Protein AF-A0A956M2T2-F1 (afdb_monomer_lite)

InterPro domains:
  IPR001264 Glycosyl transferase, family 51 [PF00912] (191-294)
  IPR023346 Lysozyme-like domain superfamily [SSF53955] (189-294)
  IPR028166 Bifunctional transglycosylase second domain [PF14814] (88-160)
  IPR036950 Transglycosylase domain [G3DSA:1.10.3810.10] (188-294)
  IPR050396 Glycosyltransferase 51/Transpeptidase [PTHR32282] (44-294)

Foldseek 3Di:
DDDDDDDDDDDDDDDDDDDDDDDPDDDPDDPDDPPPCCDPVNVVVVVVVVVVVVVVVVLVVLLVVVLVVPDDPDPQDKDWDFADWAWPDAPDQAAQVNVVVVLVLVQADEDPDDADASYWYADPFFIWHWHHQDDDPVDPDRTGTKTFGDDPRGGHDIGGPDDDDDDPTDTHDTRTPAMDRPPPRDDFDQDQLVNDDPCVLCVCCVQAPVCLVPDLQADPVLVVVQVVVCVVPPNPSPDDRGHLLLVLLCLPPHDPDDDPVVSVVSSSNSNSCSVNDDSSVSSSSSVRRDDPDD

Secondary structure (DSSP, 8-state):
--------------PPPPP------PPPPPPPP------HHHHHHHHHHHHHHHHHHHHHHHHHHHHHHS--S-----EEEEPPPEE--TT-B--HHHHHHHHHHTT-EE-SS---TTEEEE-SSEEEEEPPP--BTTB-----EEEEEEETTEEEEEEESSS-PPPSS-EEPPPEEEEEBGGGTB------TTTS-HHHHHHHHHHH-TTGGGSSS--HHHHHHHHHHHHHTTS---S----HHHHHHHHHH--S---HHHHHHHHHHHHHHHHHS-HHHHHHHHHHHS----

Radius of gyration: 45.85 Å; chains: 1; bounding box: 151×34×144 Å

Sequence (294 aa):
MADTPDREGDPCPAGRPDPVRARHFGVPERPRGFRVHVSTGFRRWLLRVGLLCAGCCALAVVGAWMWVRIPESGSRQQVLYFAAAAPLTPGSRMDRGELLERLTRLGYDATTDSLMPGRYRILDDGFEIHLHPFDYPDDPFRGGPLRVELRHGKISRIEPVGQIPLPERLQLEPERIAGFEGDTGAVLAPLRLEDAPPLLVRTLVLIEDRRFYRHPGIDPVGIARAVRSNFRHDGAAVEGGSTLTQQLARSLFLHNEKTLPRKVVEALLAAGLELRYTKEEILEAYLNAVYWGH

pLDDT: mean 77.13, std 15.54, range [37.56, 94.88]

Structure (mmCIF, N/CA/C/O backbone):
data_AF-A0A956M2T2-F1
#
_entry.id   AF-A0A956M2T2-F1
#
loop_
_atom_site.group_PDB
_atom_site.id
_atom_site.type_symbol
_atom_site.label_atom_id
_atom_site.label_alt_id
_atom_site.label_comp_id
_atom_site.label_asym_id
_atom_site.label_entity_id
_atom_site.label_seq_id
_atom_site.pdbx_PDB_ins_code
_atom_site.Cartn_x
_atom_site.Cartn_y
_atom_site.Cartn_z
_atom_site.occupancy
_atom_site.B_iso_or_equiv
_atom_site.auth_seq_id
_atom_site.auth_comp_id
_atom_site.auth_asym_id
_atom_site.auth_atom_id
_atom_site.pdbx_PDB_model_num
ATOM 1 N N . MET A 1 1 ? 119.185 3.939 -108.283 1.00 39.47 1 MET A N 1
ATOM 2 C CA . MET A 1 1 ? 119.917 5.077 -107.690 1.00 39.47 1 MET A CA 1
ATOM 3 C C . MET A 1 1 ? 119.152 5.414 -106.411 1.00 39.47 1 MET A C 1
ATOM 5 O O . MET A 1 1 ? 118.065 5.954 -106.523 1.00 39.47 1 MET A O 1
ATOM 9 N N . ALA A 1 2 ? 119.393 4.676 -105.318 1.00 37.84 2 ALA A N 1
ATOM 10 C CA . ALA A 1 2 ? 120.364 5.011 -104.257 1.00 37.84 2 ALA A CA 1
ATOM 11 C C . ALA A 1 2 ? 120.061 6.423 -103.714 1.00 37.84 2 ALA A C 1
ATOM 13 O O . ALA A 1 2 ? 120.339 7.391 -104.411 1.00 37.84 2 ALA A O 1
ATOM 14 N N . ASP A 1 3 ? 119.182 6.561 -102.719 1.00 37.56 3 ASP A N 1
ATOM 15 C CA . ASP A 1 3 ? 119.425 6.414 -101.267 1.00 37.56 3 ASP A CA 1
ATOM 16 C C . ASP A 1 3 ? 120.330 7.519 -100.704 1.00 37.56 3 ASP A C 1
ATOM 18 O O . ASP A 1 3 ? 121.528 7.498 -100.968 1.00 37.56 3 ASP A O 1
ATOM 22 N N . THR A 1 4 ? 119.765 8.474 -99.949 1.00 43.12 4 THR A N 1
ATOM 23 C CA . THR A 1 4 ? 120.305 8.924 -98.645 1.00 43.12 4 THR A CA 1
ATOM 24 C C . THR A 1 4 ? 119.288 9.811 -97.887 1.00 43.12 4 THR A C 1
ATOM 26 O O . THR A 1 4 ? 118.592 10.602 -98.530 1.00 43.12 4 THR A O 1
ATOM 29 N N . PRO A 1 5 ? 119.193 9.703 -96.545 1.00 64.12 5 PRO A N 1
ATOM 30 C CA . PRO A 1 5 ? 118.223 10.396 -95.687 1.00 64.12 5 PRO A CA 1
ATOM 31 C C . PRO A 1 5 ? 118.863 11.564 -94.904 1.00 64.12 5 PRO A C 1
ATOM 33 O O . PRO A 1 5 ? 120.078 11.720 -94.960 1.00 64.12 5 PRO A O 1
ATOM 36 N N . ASP A 1 6 ? 118.069 12.365 -94.170 1.00 43.56 6 ASP A N 1
ATOM 37 C CA . ASP A 1 6 ? 118.256 12.574 -92.715 1.00 43.56 6 ASP A CA 1
ATOM 38 C C . ASP A 1 6 ? 117.324 13.621 -92.055 1.00 43.56 6 ASP A C 1
ATOM 40 O O . ASP A 1 6 ? 116.993 14.650 -92.643 1.00 43.56 6 ASP A O 1
ATOM 44 N N . ARG A 1 7 ? 117.081 13.349 -90.759 1.00 41.97 7 ARG A N 1
ATOM 45 C CA . ARG A 1 7 ? 116.929 14.245 -89.583 1.00 41.97 7 ARG A CA 1
ATOM 46 C C . ARG A 1 7 ? 115.576 14.784 -89.063 1.00 41.97 7 ARG A C 1
ATOM 48 O O . ARG A 1 7 ? 114.972 15.693 -89.614 1.00 41.97 7 ARG A O 1
ATOM 55 N N . GLU A 1 8 ? 115.288 14.266 -87.855 1.00 41.38 8 GLU A N 1
ATOM 56 C CA . GLU A 1 8 ? 115.034 14.941 -86.555 1.00 41.38 8 GLU A CA 1
ATOM 57 C C . GLU A 1 8 ? 113.719 15.692 -86.282 1.00 41.38 8 GLU A C 1
ATOM 59 O O . GLU A 1 8 ? 113.356 16.634 -86.976 1.00 41.38 8 GLU A O 1
ATOM 64 N N . GLY A 1 9 ? 113.092 15.355 -85.140 1.00 37.78 9 GLY A N 1
ATOM 65 C CA . GLY A 1 9 ? 112.230 16.291 -84.409 1.00 37.78 9 GLY A CA 1
ATOM 66 C C . GLY A 1 9 ? 111.129 15.695 -83.520 1.00 37.78 9 GLY A C 1
ATOM 67 O O . GLY A 1 9 ? 109.992 15.586 -83.958 1.00 37.78 9 GLY A O 1
ATOM 68 N N . ASP A 1 10 ? 111.474 15.468 -82.249 1.00 43.19 10 ASP A N 1
ATOM 69 C CA . ASP A 1 10 ? 110.659 15.686 -81.032 1.00 43.19 10 ASP A CA 1
ATOM 70 C C . ASP A 1 10 ? 109.597 14.689 -80.483 1.00 43.19 10 ASP A C 1
ATOM 72 O O . ASP A 1 10 ? 109.009 13.890 -81.212 1.00 43.19 10 ASP A O 1
ATOM 76 N N . PRO A 1 11 ? 109.387 14.694 -79.135 1.00 47.12 11 PRO A N 1
ATOM 77 C CA . PRO A 1 11 ? 108.952 13.538 -78.345 1.00 47.12 11 PRO A CA 1
ATOM 78 C C . PRO A 1 11 ? 107.554 13.669 -77.688 1.00 47.12 11 PRO A C 1
ATOM 80 O O . PRO A 1 11 ? 107.024 14.759 -77.536 1.00 47.12 11 PRO A O 1
ATOM 83 N N . CYS A 1 12 ? 107.015 12.514 -77.258 1.00 40.41 12 CYS A N 1
ATOM 84 C CA . CYS A 1 12 ? 106.062 12.199 -76.160 1.00 40.41 12 CYS A CA 1
ATOM 85 C C . CYS A 1 12 ? 105.052 13.265 -75.640 1.00 40.41 12 CYS A C 1
ATOM 87 O O . CYS A 1 12 ? 105.426 14.392 -75.330 1.00 40.41 12 CYS A O 1
ATOM 89 N N . PRO A 1 13 ? 103.818 12.854 -75.258 1.00 50.91 13 PRO A N 1
ATOM 90 C CA . PRO A 1 13 ? 103.712 12.392 -73.869 1.00 50.91 13 PRO A CA 1
ATOM 91 C C . PRO A 1 13 ? 102.751 11.221 -73.583 1.00 50.91 13 PRO A C 1
ATOM 93 O O . PRO A 1 13 ? 101.633 11.124 -74.081 1.00 50.91 13 PRO A O 1
ATOM 96 N N . ALA A 1 14 ? 103.239 10.384 -72.667 1.00 45.84 14 ALA A N 1
ATOM 97 C CA . ALA A 1 14 ? 102.572 9.544 -71.673 1.00 45.84 14 ALA A CA 1
ATOM 98 C C . ALA A 1 14 ? 101.030 9.606 -71.571 1.00 45.84 14 ALA A C 1
ATOM 100 O O . ALA A 1 14 ? 100.447 10.570 -71.068 1.00 45.84 14 ALA A O 1
ATOM 101 N N . GLY A 1 15 ? 100.390 8.482 -71.907 1.00 42.22 15 GLY A N 1
ATOM 102 C CA . GLY A 1 15 ? 99.027 8.163 -71.488 1.00 42.22 15 GLY A CA 1
ATOM 103 C C . GLY A 1 15 ? 98.955 7.926 -69.975 1.00 42.22 15 GLY A C 1
ATOM 104 O O . GLY A 1 15 ? 99.744 7.169 -69.410 1.00 42.22 15 GLY A O 1
ATOM 105 N N . ARG A 1 16 ? 98.011 8.601 -69.312 1.00 47.91 16 ARG A N 1
ATOM 106 C CA . ARG A 1 16 ? 97.681 8.387 -67.894 1.00 47.91 16 ARG A CA 1
ATOM 107 C C . ARG A 1 16 ? 96.950 7.048 -67.712 1.00 47.91 16 ARG A C 1
ATOM 109 O O . ARG A 1 16 ? 96.163 6.690 -68.585 1.00 47.91 16 ARG A O 1
ATOM 116 N N . PRO A 1 17 ? 97.156 6.339 -66.589 1.00 51.03 17 PRO A N 1
ATOM 117 C CA . PRO A 1 17 ? 96.473 5.079 -66.315 1.00 51.03 17 PRO A CA 1
ATOM 118 C C . PRO A 1 17 ? 94.991 5.293 -65.966 1.00 51.03 17 PRO A C 1
ATOM 120 O O . PRO A 1 17 ? 94.634 6.261 -65.289 1.00 51.03 17 PRO A O 1
ATOM 123 N N . ASP A 1 18 ? 94.153 4.362 -66.426 1.00 52.12 18 ASP A N 1
ATOM 124 C CA . ASP A 1 18 ? 92.706 4.315 -66.204 1.00 52.12 18 ASP A CA 1
ATOM 125 C C . ASP A 1 18 ? 92.331 4.324 -64.709 1.00 52.12 18 ASP A C 1
ATOM 127 O O . ASP A 1 18 ? 92.904 3.566 -63.917 1.00 52.12 18 ASP A O 1
ATOM 131 N N . PRO A 1 19 ? 91.333 5.124 -64.291 1.00 50.41 19 PRO A N 1
ATOM 132 C CA . PRO A 1 19 ? 90.847 5.099 -62.924 1.00 50.41 19 PRO A CA 1
ATOM 133 C C . PRO A 1 19 ? 90.051 3.818 -62.636 1.00 50.41 19 PRO A C 1
ATOM 135 O O . PRO A 1 19 ? 89.144 3.410 -63.363 1.00 50.41 19 PRO A O 1
ATOM 138 N N . VAL A 1 20 ? 90.403 3.211 -61.507 1.00 49.62 20 VAL A N 1
ATOM 139 C CA . VAL A 1 20 ? 89.803 2.030 -60.886 1.00 49.62 20 VAL A CA 1
ATOM 140 C C . VAL A 1 20 ? 88.269 2.103 -60.863 1.00 49.62 20 VAL A C 1
ATOM 142 O O . VAL A 1 20 ? 87.665 3.064 -60.389 1.00 49.62 20 VAL A O 1
ATOM 145 N N . ARG A 1 21 ? 87.640 1.023 -61.337 1.00 51.53 21 ARG A N 1
ATOM 146 C CA . ARG A 1 21 ? 86.190 0.782 -61.382 1.00 51.53 21 ARG A CA 1
ATOM 147 C C . ARG A 1 21 ? 85.592 0.792 -59.964 1.00 51.53 21 ARG A C 1
ATOM 149 O O . ARG A 1 21 ? 85.603 -0.226 -59.271 1.00 51.53 21 ARG A O 1
ATOM 156 N N . ALA A 1 22 ? 85.037 1.921 -59.527 1.00 47.03 22 ALA A N 1
ATOM 157 C CA . ALA A 1 22 ? 84.221 1.976 -58.318 1.00 47.03 22 ALA A CA 1
ATOM 158 C C . ALA A 1 22 ? 82.876 1.272 -58.574 1.00 47.03 22 ALA A C 1
ATOM 160 O O . ALA A 1 22 ? 82.069 1.704 -59.398 1.00 47.03 22 ALA A O 1
ATOM 161 N N . ARG A 1 23 ? 82.633 0.158 -57.874 1.00 49.66 23 ARG A N 1
ATOM 162 C CA . ARG A 1 23 ? 81.314 -0.481 -57.799 1.00 49.66 23 ARG A CA 1
ATOM 163 C C . ARG A 1 23 ? 80.364 0.460 -57.055 1.00 49.66 23 ARG A C 1
ATOM 165 O O . ARG A 1 23 ? 80.402 0.517 -55.829 1.00 49.66 23 ARG A O 1
ATOM 172 N N . HIS A 1 24 ? 79.491 1.166 -57.768 1.00 44.59 24 HIS A N 1
ATOM 173 C CA . HIS A 1 24 ? 78.321 1.762 -57.133 1.00 44.59 24 HIS A CA 1
ATOM 174 C C . HIS A 1 24 ? 77.322 0.650 -56.806 1.00 44.59 24 HIS A C 1
ATOM 176 O O . HIS A 1 24 ? 76.622 0.134 -57.675 1.00 44.59 24 HIS A O 1
ATOM 182 N N . PHE A 1 25 ? 77.294 0.261 -55.531 1.00 48.72 25 PHE A N 1
ATOM 183 C CA . PHE A 1 25 ? 76.161 -0.434 -54.936 1.00 48.72 25 PHE A CA 1
ATOM 184 C C . PHE A 1 25 ? 74.909 0.423 -55.153 1.00 48.72 25 PHE A C 1
ATOM 186 O O . PHE A 1 25 ? 74.824 1.540 -54.644 1.00 48.72 25 PHE A O 1
ATOM 193 N N . GLY A 1 26 ? 73.955 -0.092 -55.929 1.00 44.06 26 GLY A N 1
ATOM 194 C CA . GLY A 1 26 ? 72.627 0.498 -56.026 1.00 44.06 26 GLY A CA 1
ATOM 195 C C . GLY A 1 26 ? 71.984 0.531 -54.642 1.00 44.06 26 GLY A C 1
ATOM 196 O O . GLY A 1 26 ? 71.934 -0.484 -53.948 1.00 44.06 26 GLY A O 1
ATOM 197 N N . VAL A 1 27 ? 71.519 1.707 -54.230 1.00 52.91 27 VAL A N 1
ATOM 198 C CA . VAL A 1 27 ? 70.669 1.860 -53.048 1.00 52.91 27 VAL A CA 1
ATOM 199 C C . VAL A 1 27 ? 69.387 1.061 -53.315 1.00 52.91 27 VAL A C 1
ATOM 201 O O . VAL A 1 27 ? 68.758 1.307 -54.345 1.00 52.91 27 VAL A O 1
ATOM 204 N N . PRO A 1 28 ? 68.975 0.108 -52.458 1.00 52.75 28 PRO A N 1
ATOM 205 C CA . PRO A 1 28 ? 67.696 -0.559 -52.651 1.00 52.75 28 PRO A CA 1
ATOM 206 C C . PRO A 1 28 ? 66.582 0.491 -52.572 1.00 52.75 28 PRO A C 1
ATOM 208 O O . PRO A 1 28 ? 66.488 1.235 -51.590 1.00 52.75 28 PRO A O 1
ATOM 211 N N . GLU A 1 29 ? 65.760 0.584 -53.620 1.00 60.50 29 GLU A N 1
ATOM 212 C CA . GLU A 1 29 ? 64.569 1.431 -53.608 1.00 60.50 29 GLU A CA 1
ATOM 213 C C . GLU A 1 29 ? 63.716 1.074 -52.384 1.00 60.50 29 GLU A C 1
ATOM 215 O O . GLU A 1 29 ? 63.439 -0.099 -52.117 1.00 60.50 29 GLU A O 1
ATOM 220 N N . ARG A 1 30 ? 63.308 2.089 -51.612 1.00 56.28 30 ARG A N 1
ATOM 221 C CA . ARG A 1 30 ? 62.411 1.890 -50.467 1.00 56.28 30 ARG A CA 1
ATOM 222 C C . ARG A 1 30 ? 61.146 1.174 -50.959 1.00 56.28 30 ARG A C 1
ATOM 224 O O . ARG A 1 30 ? 60.562 1.639 -51.941 1.00 56.28 30 ARG A O 1
ATOM 231 N N . PRO A 1 31 ? 60.680 0.097 -50.296 1.00 56.41 31 PRO A N 1
ATOM 232 C CA . PRO A 1 31 ? 59.452 -0.567 -50.708 1.00 56.41 31 PRO A CA 1
ATOM 233 C C . PRO A 1 31 ? 58.318 0.461 -50.729 1.00 56.41 31 PRO A C 1
ATOM 235 O O . PRO A 1 31 ? 58.102 1.188 -49.755 1.00 56.41 31 PRO A O 1
ATOM 238 N N . ARG A 1 32 ? 57.624 0.559 -51.871 1.00 61.56 32 ARG A N 1
ATOM 239 C CA . ARG A 1 32 ? 56.455 1.430 -52.033 1.00 61.56 32 ARG A CA 1
ATOM 240 C C . ARG A 1 32 ? 55.480 1.114 -50.904 1.00 61.56 32 ARG A C 1
ATOM 242 O O . ARG A 1 32 ? 55.046 -0.026 -50.770 1.00 61.56 32 ARG A O 1
ATOM 249 N N . GLY A 1 33 ? 55.183 2.124 -50.086 1.00 53.28 33 GLY A N 1
ATOM 250 C CA . GLY A 1 33 ? 54.348 1.978 -48.899 1.00 53.28 33 GLY A CA 1
ATOM 251 C C . GLY A 1 33 ? 53.062 1.222 -49.220 1.00 53.28 33 GLY A C 1
ATOM 252 O O . GLY A 1 33 ? 52.294 1.629 -50.096 1.00 53.28 33 GLY A O 1
ATOM 253 N N . PHE A 1 34 ? 52.849 0.112 -48.517 1.00 50.62 34 PHE A N 1
ATOM 254 C CA . PHE A 1 34 ? 51.639 -0.690 -48.596 1.00 50.62 34 PHE A CA 1
ATOM 255 C C . PHE A 1 34 ? 50.472 0.153 -48.062 1.00 50.62 34 PHE A C 1
ATOM 257 O O . PHE A 1 34 ? 50.212 0.210 -46.861 1.00 50.62 34 PHE A O 1
ATOM 264 N N . ARG A 1 35 ? 49.800 0.898 -48.947 1.00 56.50 35 ARG A N 1
ATOM 265 C CA . ARG A 1 35 ? 48.583 1.637 -48.600 1.00 56.50 35 ARG A CA 1
ATOM 266 C C . ARG A 1 35 ? 47.453 0.627 -48.457 1.00 56.50 35 ARG A C 1
ATOM 268 O O . ARG A 1 35 ? 46.852 0.226 -49.450 1.00 56.50 35 ARG A O 1
ATOM 275 N N . VAL A 1 36 ? 47.169 0.232 -47.218 1.00 58.69 36 VAL A N 1
ATOM 276 C CA . VAL A 1 36 ? 45.983 -0.556 -46.873 1.00 58.69 36 VAL A CA 1
ATOM 277 C C . VAL A 1 36 ? 44.751 0.253 -47.281 1.00 58.69 36 VAL A C 1
ATOM 279 O O . VAL A 1 36 ? 44.394 1.243 -46.641 1.00 58.69 36 VAL A O 1
ATOM 282 N N . HIS A 1 37 ? 44.124 -0.132 -48.392 1.00 54.44 37 HIS A N 1
ATOM 283 C CA . HIS A 1 37 ? 42.879 0.468 -48.856 1.00 54.44 37 HIS A CA 1
ATOM 284 C C . HIS A 1 37 ? 41.740 -0.073 -47.992 1.00 54.44 37 HIS A C 1
ATOM 286 O O . HIS A 1 37 ? 41.124 -1.095 -48.284 1.00 54.44 37 HIS A O 1
ATOM 292 N N . VAL A 1 38 ? 41.492 0.596 -46.869 1.00 61.22 38 VAL A N 1
ATOM 293 C CA . VAL A 1 38 ? 40.348 0.284 -46.020 1.00 61.22 38 VAL A CA 1
ATOM 294 C C . VAL A 1 38 ? 39.089 0.734 -46.754 1.00 61.22 38 VAL A C 1
ATOM 296 O O . VAL A 1 38 ? 38.903 1.929 -46.993 1.00 61.22 38 VAL A O 1
ATOM 299 N N . SER A 1 39 ? 38.229 -0.212 -47.142 1.00 72.31 39 SER A N 1
ATOM 300 C CA . SER A 1 39 ? 36.999 0.120 -47.860 1.00 72.31 39 SER A CA 1
ATOM 301 C C . SER A 1 39 ? 36.153 1.096 -47.033 1.00 72.31 39 SER A C 1
ATOM 303 O O . SER A 1 39 ? 36.054 1.001 -45.805 1.00 72.31 39 SER A O 1
ATOM 305 N N . THR A 1 40 ? 35.518 2.063 -47.696 1.00 70.12 40 THR A N 1
ATOM 306 C CA . THR A 1 40 ? 34.611 3.022 -47.041 1.00 70.12 40 THR A CA 1
ATOM 307 C C . THR A 1 40 ? 33.485 2.312 -46.280 1.00 70.12 40 THR A C 1
ATOM 309 O O . THR A 1 40 ? 33.030 2.817 -45.253 1.00 70.12 40 THR A O 1
ATOM 312 N N . GLY A 1 41 ? 33.095 1.111 -46.726 1.00 74.50 41 GLY A N 1
ATOM 313 C CA . GLY A 1 41 ? 32.192 0.202 -46.019 1.00 74.50 41 GLY A CA 1
ATOM 314 C C . GLY A 1 41 ? 32.755 -0.299 -44.686 1.00 74.50 41 GLY A C 1
ATOM 315 O O . GLY A 1 41 ? 32.070 -0.190 -43.672 1.00 74.50 41 GLY A O 1
ATOM 316 N N . PHE A 1 42 ? 34.012 -0.754 -44.648 1.00 76.12 42 PHE A N 1
ATOM 317 C CA . PHE A 1 42 ? 34.667 -1.199 -43.412 1.00 76.12 42 PHE A CA 1
ATOM 318 C C . PHE A 1 42 ? 34.878 -0.048 -42.422 1.00 76.12 42 PHE A C 1
ATOM 320 O O . PHE A 1 42 ? 34.656 -0.219 -41.228 1.00 76.12 42 PHE A O 1
ATOM 327 N N . ARG A 1 43 ? 35.201 1.163 -42.902 1.00 77.56 43 ARG A N 1
ATOM 328 C CA . ARG A 1 43 ? 35.308 2.354 -42.038 1.00 77.56 43 ARG A CA 1
ATOM 329 C C . ARG A 1 43 ? 33.962 2.745 -41.421 1.00 77.56 43 ARG A C 1
ATOM 331 O O . ARG A 1 43 ? 33.900 3.071 -40.242 1.00 77.56 43 ARG A O 1
ATOM 338 N N . ARG A 1 44 ? 32.871 2.688 -42.196 1.00 80.94 44 ARG A N 1
ATOM 339 C CA . ARG A 1 44 ? 31.504 2.921 -41.688 1.00 80.94 44 ARG A CA 1
ATOM 340 C C . ARG A 1 44 ? 31.062 1.825 -40.718 1.00 80.94 44 ARG A C 1
ATOM 342 O O . ARG A 1 44 ? 30.399 2.133 -39.735 1.00 80.94 44 ARG A O 1
ATOM 349 N N . TRP A 1 45 ? 31.435 0.574 -40.975 1.00 85.44 45 TRP A N 1
ATOM 350 C CA . TRP A 1 45 ? 31.173 -0.546 -40.073 1.00 85.44 45 TRP A CA 1
ATOM 351 C C . TRP A 1 45 ? 31.926 -0.389 -38.745 1.00 85.44 45 TRP A C 1
ATOM 353 O O . TRP A 1 45 ? 31.289 -0.416 -37.698 1.00 85.44 45 TRP A O 1
ATOM 363 N N . LEU A 1 46 ? 33.228 -0.085 -38.778 1.00 85.69 46 LEU A N 1
ATOM 364 C CA . LEU A 1 46 ? 34.027 0.211 -37.583 1.00 85.69 46 LEU A CA 1
ATOM 365 C C . LEU A 1 46 ? 33.465 1.384 -36.774 1.00 85.69 46 LEU A C 1
ATOM 367 O O . LEU A 1 46 ? 33.403 1.301 -35.554 1.00 85.69 46 LEU A O 1
ATOM 371 N N . LEU A 1 47 ? 33.013 2.457 -37.433 1.00 86.56 47 LEU A N 1
ATOM 372 C CA . LEU A 1 47 ? 32.377 3.588 -36.748 1.00 86.56 47 LEU A CA 1
ATOM 373 C C . LEU A 1 47 ? 31.063 3.187 -36.067 1.00 86.56 47 LEU A C 1
ATOM 375 O O . LEU A 1 47 ? 30.817 3.601 -34.939 1.00 86.56 47 LEU A O 1
ATOM 379 N N . ARG A 1 48 ? 30.231 2.364 -36.720 1.00 86.81 48 ARG A N 1
ATOM 380 C CA . ARG A 1 48 ? 28.984 1.851 -36.128 1.00 86.81 48 ARG A CA 1
ATOM 381 C C . ARG A 1 48 ? 29.258 0.942 -34.933 1.00 86.81 48 ARG A C 1
ATOM 383 O O . ARG A 1 48 ? 28.594 1.087 -33.915 1.00 86.81 48 ARG A O 1
ATOM 390 N N . VAL A 1 49 ? 30.243 0.051 -35.043 1.00 87.31 49 VAL A N 1
ATOM 391 C CA . VAL A 1 49 ? 30.671 -0.821 -33.939 1.00 87.31 49 VAL A CA 1
ATOM 392 C C . VAL A 1 49 ? 31.240 0.012 -32.791 1.00 87.31 49 VAL A C 1
ATOM 394 O O . VAL A 1 49 ? 30.853 -0.193 -31.648 1.00 87.31 49 VAL A O 1
ATOM 397 N N . GLY A 1 50 ? 32.082 1.007 -33.083 1.00 84.94 50 GLY A N 1
ATOM 398 C CA . GLY A 1 50 ? 32.627 1.923 -32.079 1.00 84.94 50 GLY A CA 1
ATOM 399 C C . GLY A 1 50 ? 31.546 2.715 -31.339 1.00 84.94 50 GLY A C 1
ATOM 400 O O . GLY A 1 50 ? 31.580 2.790 -30.115 1.00 84.94 50 GLY A O 1
ATOM 401 N N . LEU A 1 51 ? 30.549 3.243 -32.060 1.00 88.50 51 LEU A N 1
ATOM 402 C CA . LEU A 1 51 ? 29.379 3.911 -31.472 1.00 88.50 51 LEU A CA 1
ATOM 403 C C . LEU A 1 51 ? 28.549 2.967 -30.595 1.00 88.50 51 LEU A C 1
ATOM 405 O O . LEU A 1 51 ? 28.123 3.362 -29.513 1.00 88.50 51 LEU A O 1
ATOM 409 N N . LEU A 1 52 ? 28.343 1.725 -31.038 1.00 86.38 52 LEU A N 1
ATOM 410 C CA . LEU A 1 52 ? 27.611 0.718 -30.272 1.00 86.38 52 LEU A CA 1
ATOM 411 C C . LEU A 1 52 ? 28.350 0.370 -28.972 1.00 86.38 52 LEU A C 1
ATOM 413 O O . LEU A 1 52 ? 27.751 0.411 -27.902 1.00 86.38 52 LEU A O 1
ATOM 417 N N . CYS A 1 53 ? 29.659 0.115 -29.048 1.00 84.75 53 CYS A N 1
ATOM 418 C CA . CYS A 1 53 ? 30.494 -0.154 -27.878 1.00 84.75 53 CYS A CA 1
ATOM 419 C C . CYS A 1 53 ? 30.519 1.034 -26.908 1.00 84.75 53 CYS A C 1
ATOM 421 O O . CYS A 1 53 ? 30.381 0.836 -25.704 1.00 84.75 53 CYS A O 1
ATOM 423 N N . ALA A 1 54 ? 30.641 2.266 -27.412 1.00 80.88 54 ALA A N 1
ATOM 424 C CA . ALA A 1 54 ? 30.583 3.469 -26.583 1.00 80.88 54 ALA A CA 1
ATOM 425 C C . ALA A 1 54 ? 29.222 3.610 -25.878 1.00 80.88 54 ALA A C 1
ATOM 427 O O . ALA A 1 54 ? 29.180 3.918 -24.688 1.00 80.88 54 ALA A O 1
ATOM 428 N N . GLY A 1 55 ? 28.121 3.320 -26.579 1.00 81.75 55 GLY A N 1
ATOM 429 C CA . GLY A 1 55 ? 26.778 3.279 -25.999 1.00 81.75 55 GLY A CA 1
ATOM 430 C C . GLY A 1 55 ? 26.634 2.214 -24.908 1.00 81.75 55 GLY A C 1
ATOM 431 O O . GLY A 1 55 ? 26.127 2.510 -23.829 1.00 81.75 55 GLY A O 1
ATOM 432 N N . CYS A 1 56 ? 27.136 0.998 -25.141 1.00 79.94 56 CYS A N 1
ATOM 433 C CA . CYS A 1 56 ? 27.148 -0.071 -24.140 1.00 79.94 56 CYS A CA 1
ATOM 434 C C . CYS A 1 56 ? 27.990 0.295 -22.910 1.00 79.94 56 CYS A C 1
ATOM 436 O O . CYS A 1 56 ? 27.543 0.075 -21.788 1.00 79.94 56 CYS A O 1
ATOM 438 N N . CYS A 1 57 ? 29.168 0.897 -23.096 1.00 79.62 57 CYS A N 1
ATOM 439 C CA . CYS A 1 57 ? 29.992 1.383 -21.989 1.00 79.62 57 CYS A CA 1
ATOM 440 C C . CYS A 1 57 ? 29.284 2.484 -21.194 1.00 79.62 57 CYS A C 1
ATOM 442 O O . CYS A 1 57 ? 29.289 2.438 -19.969 1.00 79.62 57 CYS A O 1
ATOM 444 N N . ALA A 1 58 ? 28.636 3.442 -21.861 1.00 77.94 58 ALA A N 1
ATOM 445 C CA . ALA A 1 58 ? 27.865 4.480 -21.182 1.00 77.94 58 ALA A CA 1
ATOM 446 C C . ALA A 1 58 ? 26.713 3.879 -20.359 1.00 77.94 58 ALA A C 1
ATOM 448 O O . ALA A 1 58 ? 26.538 4.241 -19.199 1.00 77.94 58 ALA A O 1
ATOM 449 N N . LEU A 1 59 ? 25.980 2.909 -20.917 1.00 77.81 59 LEU A N 1
ATOM 450 C CA . LEU A 1 59 ? 24.935 2.172 -20.200 1.00 77.81 59 LEU A CA 1
ATOM 451 C C . LEU A 1 59 ? 25.488 1.391 -19.005 1.00 77.81 59 LEU A C 1
ATOM 453 O O . LEU A 1 59 ? 24.862 1.386 -17.952 1.00 77.81 59 LEU A O 1
ATOM 457 N N . ALA A 1 60 ? 26.660 0.768 -19.141 1.00 74.44 60 ALA A N 1
ATOM 458 C CA . ALA A 1 60 ? 27.311 0.042 -18.055 1.00 74.44 60 ALA A CA 1
ATOM 459 C C . ALA A 1 60 ? 27.781 0.981 -16.934 1.00 74.44 60 ALA A C 1
ATOM 461 O O . ALA A 1 60 ? 27.585 0.674 -15.764 1.00 74.44 60 ALA A O 1
ATOM 462 N N . VAL A 1 61 ? 28.345 2.145 -17.274 1.00 78.88 61 VAL A N 1
ATOM 463 C CA . VAL A 1 61 ? 28.748 3.171 -16.298 1.00 78.88 61 VAL A CA 1
ATOM 464 C C . VAL A 1 61 ? 27.531 3.730 -15.570 1.00 78.88 61 VAL A C 1
ATOM 466 O O . VAL A 1 61 ? 27.549 3.835 -14.348 1.00 78.88 61 VAL A O 1
ATOM 469 N N . VAL A 1 62 ? 26.459 4.042 -16.301 1.00 76.31 62 VAL A N 1
ATOM 470 C CA . VAL A 1 62 ? 25.189 4.486 -15.718 1.00 76.31 62 VAL A CA 1
ATOM 471 C C . VAL A 1 62 ? 24.606 3.394 -14.820 1.00 76.31 62 VAL A C 1
ATOM 473 O O . VAL A 1 62 ? 24.245 3.684 -13.687 1.00 76.31 62 VAL A O 1
ATOM 476 N N . GLY A 1 63 ? 24.593 2.139 -15.274 1.00 73.25 63 GLY A N 1
ATOM 477 C CA . GLY A 1 63 ? 24.130 0.990 -14.498 1.00 73.25 63 GLY A CA 1
ATOM 478 C C . GLY A 1 63 ? 24.940 0.770 -13.221 1.00 73.25 63 GLY A C 1
ATOM 479 O O . GLY A 1 63 ? 24.352 0.576 -12.165 1.00 73.25 63 GLY A O 1
ATOM 480 N N . ALA A 1 64 ? 26.268 0.876 -13.281 1.00 73.50 64 ALA A N 1
ATOM 481 C CA . ALA A 1 64 ? 27.148 0.748 -12.119 1.00 73.50 64 ALA A CA 1
ATOM 482 C C . ALA A 1 64 ? 26.991 1.920 -11.138 1.00 73.50 64 ALA A C 1
ATOM 484 O O . ALA A 1 64 ? 26.874 1.710 -9.932 1.00 73.50 64 ALA A O 1
ATOM 485 N N . TRP A 1 65 ? 26.934 3.155 -11.645 1.00 76.06 65 TRP A N 1
ATOM 486 C CA . TRP A 1 65 ? 26.667 4.343 -10.833 1.00 76.06 65 TRP A CA 1
ATOM 487 C C . TRP A 1 65 ? 25.293 4.262 -10.151 1.00 76.06 65 TRP A C 1
ATOM 489 O O . TRP A 1 65 ? 25.156 4.619 -8.982 1.00 76.06 65 TRP A O 1
ATOM 499 N N . MET A 1 66 ? 24.288 3.730 -10.853 1.00 66.94 66 MET A N 1
ATOM 500 C CA . MET A 1 66 ? 22.949 3.487 -10.315 1.00 66.94 66 MET A CA 1
ATOM 501 C C . MET A 1 66 ? 22.923 2.343 -9.307 1.00 66.94 66 MET A C 1
ATOM 503 O O . MET A 1 66 ? 22.265 2.474 -8.283 1.00 66.94 66 MET A O 1
ATOM 507 N N . TRP A 1 67 ? 23.654 1.254 -9.541 1.00 67.62 67 TRP A N 1
ATOM 508 C CA . TRP A 1 67 ? 23.713 0.105 -8.634 1.00 67.62 67 TRP A CA 1
ATOM 509 C C . TRP A 1 67 ? 24.143 0.510 -7.220 1.00 67.62 67 TRP A C 1
ATOM 511 O O . TRP A 1 67 ? 23.560 0.058 -6.241 1.00 67.62 67 TRP A O 1
ATOM 521 N N . VAL A 1 68 ? 25.099 1.439 -7.119 1.00 70.38 68 VAL A N 1
ATOM 522 C CA . VAL A 1 68 ? 25.557 2.023 -5.845 1.00 70.38 68 VAL A CA 1
ATOM 523 C C . VAL A 1 68 ? 24.505 2.945 -5.209 1.00 70.38 68 VAL A C 1
ATOM 525 O O . VAL A 1 68 ? 24.481 3.117 -3.995 1.00 70.38 68 VAL A O 1
ATOM 528 N N . ARG A 1 69 ? 23.631 3.555 -6.017 1.00 67.94 69 ARG A N 1
ATOM 529 C CA . ARG A 1 69 ? 22.567 4.472 -5.574 1.00 67.94 69 ARG A CA 1
ATOM 530 C C . ARG A 1 69 ? 21.278 3.763 -5.161 1.00 67.94 69 ARG A C 1
ATOM 532 O O . ARG A 1 69 ? 20.468 4.396 -4.489 1.00 67.94 69 ARG A O 1
ATOM 539 N N . ILE A 1 70 ? 21.059 2.510 -5.566 1.00 66.56 70 ILE A N 1
ATOM 540 C CA . ILE A 1 70 ? 19.908 1.726 -5.107 1.00 66.56 70 ILE A CA 1
ATOM 541 C C . ILE A 1 70 ? 20.166 1.395 -3.627 1.00 66.56 70 ILE A C 1
ATOM 543 O O . ILE A 1 70 ? 21.123 0.666 -3.342 1.00 66.56 70 ILE A O 1
ATOM 547 N N . PRO A 1 71 ? 19.378 1.938 -2.683 1.00 61.03 71 PRO A N 1
ATOM 548 C CA . PRO A 1 71 ? 19.587 1.674 -1.264 1.00 61.03 71 PRO A CA 1
ATOM 549 C C . PRO A 1 71 ? 19.449 0.174 -0.982 1.00 61.03 71 PRO A C 1
ATOM 551 O O . PRO A 1 71 ? 18.658 -0.503 -1.628 1.00 61.03 71 PRO A O 1
ATOM 554 N N . GLU A 1 72 ? 20.218 -0.375 -0.040 1.00 58.09 72 GLU A N 1
ATOM 555 C CA . GLU A 1 72 ? 19.888 -1.693 0.523 1.00 58.09 72 GLU A CA 1
ATOM 556 C C . GLU A 1 72 ? 18.477 -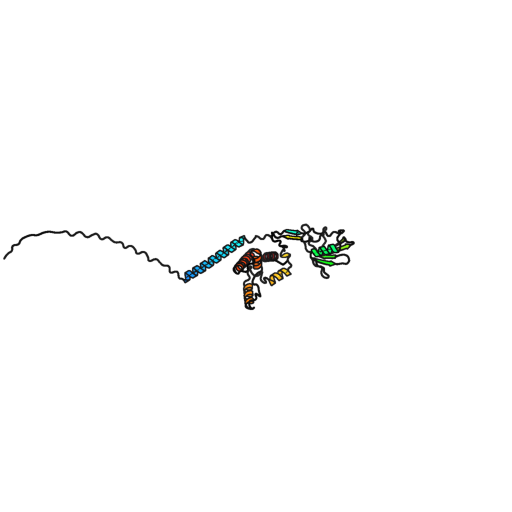1.636 1.119 1.00 58.09 72 GLU A C 1
ATOM 558 O O . GLU A 1 72 ? 18.067 -0.573 1.584 1.00 58.09 72 GLU A O 1
ATOM 563 N N . SER A 1 73 ? 17.706 -2.729 1.037 1.00 45.78 73 SER A N 1
ATOM 564 C CA . SER A 1 73 ? 16.350 -2.793 1.599 1.00 45.78 73 SER A CA 1
ATOM 565 C C . SER A 1 73 ? 16.394 -2.461 3.090 1.00 45.78 73 SER A C 1
ATOM 567 O O . SER A 1 73 ? 16.655 -3.314 3.934 1.00 45.78 73 SER A O 1
ATOM 569 N N . GLY A 1 74 ? 16.161 -1.196 3.398 1.00 46.53 74 GLY A N 1
ATOM 570 C CA . GLY A 1 74 ? 16.025 -0.654 4.729 1.00 46.53 74 GLY A CA 1
ATOM 571 C C . GLY A 1 74 ? 14.850 0.296 4.665 1.00 46.53 74 GLY A C 1
ATOM 572 O O . GLY A 1 74 ? 14.894 1.290 3.937 1.00 46.53 74 GLY A O 1
ATOM 573 N N . SER A 1 75 ? 13.778 -0.057 5.371 1.00 49.12 75 SER A N 1
ATOM 574 C CA . SER A 1 75 ? 12.591 0.775 5.540 1.00 49.12 75 SER A CA 1
ATOM 575 C C . SER A 1 75 ? 13.020 2.212 5.825 1.00 49.12 75 SER A C 1
ATOM 577 O O . SER A 1 75 ? 13.780 2.439 6.773 1.00 49.12 75 SER A O 1
ATOM 579 N N . ARG A 1 76 ? 12.554 3.180 5.025 1.00 55.38 76 ARG A N 1
ATOM 580 C CA . ARG A 1 76 ? 12.701 4.595 5.380 1.00 55.38 76 ARG A CA 1
ATOM 581 C C . ARG A 1 76 ? 12.141 4.759 6.790 1.00 55.38 76 ARG A C 1
ATOM 583 O O . ARG A 1 76 ? 10.965 4.488 7.012 1.00 55.38 76 ARG A O 1
ATOM 590 N N . GLN A 1 77 ? 13.001 5.098 7.748 1.00 45.94 77 GLN A N 1
ATOM 591 C CA . GLN A 1 77 ? 12.584 5.243 9.137 1.00 45.94 77 GLN A CA 1
ATOM 592 C C . GLN A 1 77 ? 11.662 6.455 9.226 1.00 45.94 77 GLN A C 1
ATOM 594 O O . GLN A 1 77 ? 12.083 7.585 8.991 1.00 45.94 77 GLN A O 1
ATOM 599 N N . GLN A 1 78 ? 10.394 6.195 9.519 1.00 56.59 78 GLN A N 1
ATOM 600 C CA . GLN A 1 78 ? 9.374 7.211 9.724 1.00 56.59 78 GLN A CA 1
ATOM 601 C C . GLN A 1 78 ? 9.027 7.256 11.204 1.00 56.59 78 GLN A C 1
ATOM 603 O O . GLN A 1 78 ? 8.949 6.219 11.866 1.00 56.59 78 GLN A O 1
ATOM 608 N N . VAL A 1 79 ? 8.810 8.464 11.714 1.00 54.78 79 VAL A N 1
ATOM 609 C CA . VAL A 1 79 ? 8.346 8.669 13.085 1.00 54.78 79 VAL A CA 1
ATOM 610 C C . VAL A 1 79 ? 6.864 9.012 13.017 1.00 54.78 79 VAL A C 1
ATOM 612 O O . VAL A 1 79 ? 6.477 10.053 12.481 1.00 54.78 79 VAL A O 1
ATOM 615 N N . LEU A 1 80 ? 6.032 8.106 13.530 1.00 63.12 80 LEU A N 1
ATOM 616 C CA . LEU A 1 80 ? 4.599 8.320 13.694 1.00 63.12 80 LEU A CA 1
ATOM 617 C C . LEU A 1 80 ? 4.332 8.844 15.104 1.00 63.12 80 LEU A C 1
ATOM 619 O O . LEU A 1 80 ? 4.762 8.248 16.091 1.00 63.12 80 LEU A O 1
ATOM 623 N N . TYR A 1 81 ? 3.603 9.952 15.189 1.00 57.94 81 TYR A N 1
ATOM 624 C CA . TYR A 1 81 ? 3.151 10.530 16.444 1.00 57.94 81 TYR A CA 1
ATOM 625 C C . TYR A 1 81 ? 1.698 10.146 16.678 1.00 57.94 81 TYR A C 1
ATOM 627 O O . TYR A 1 81 ? 0.794 10.510 15.919 1.00 57.94 81 TYR A O 1
ATOM 635 N N . PHE A 1 82 ? 1.487 9.423 17.765 1.00 62.59 82 PHE A N 1
ATOM 636 C CA . PHE A 1 82 ? 0.182 8.992 18.225 1.00 62.59 82 PHE A CA 1
ATOM 637 C C . PHE A 1 82 ? -0.222 9.782 19.473 1.00 62.59 82 PHE A C 1
ATOM 639 O O . PHE A 1 82 ? 0.623 10.167 20.284 1.00 62.59 82 PHE A O 1
ATOM 646 N N . ALA A 1 83 ? -1.519 10.023 19.635 1.00 68.94 83 ALA A N 1
ATOM 647 C CA . ALA A 1 83 ? -2.091 10.517 20.877 1.00 68.94 83 ALA A CA 1
ATOM 648 C C . ALA A 1 83 ? -2.022 9.438 21.967 1.00 68.94 83 ALA A C 1
ATOM 650 O O . ALA A 1 83 ? -1.808 8.257 21.691 1.00 68.94 83 ALA A O 1
ATOM 651 N N . ALA A 1 84 ? -2.271 9.827 23.218 1.00 68.50 84 ALA A N 1
ATOM 652 C CA . ALA A 1 84 ? -2.455 8.848 24.281 1.00 68.50 84 ALA A CA 1
ATOM 653 C C . ALA A 1 84 ? -3.632 7.908 23.942 1.00 68.50 84 ALA A C 1
ATOM 655 O O . ALA A 1 84 ? -4.751 8.362 23.649 1.00 68.50 84 ALA A O 1
ATOM 656 N N . ALA A 1 85 ? -3.371 6.598 23.985 1.00 70.38 85 ALA A N 1
ATOM 657 C CA . ALA A 1 85 ? -4.410 5.579 23.888 1.00 70.38 85 ALA A CA 1
ATOM 658 C C . ALA A 1 85 ? -5.450 5.815 24.995 1.00 70.38 85 ALA A C 1
ATOM 660 O O . ALA A 1 85 ? -5.088 6.142 26.129 1.00 70.38 85 ALA A O 1
ATOM 661 N N . ALA A 1 86 ? -6.742 5.699 24.671 1.00 79.25 86 ALA A N 1
ATOM 662 C CA . ALA A 1 86 ? -7.779 5.833 25.693 1.00 79.25 86 ALA A CA 1
ATOM 663 C C . ALA A 1 86 ? -8.059 4.474 26.321 1.00 79.25 86 ALA A C 1
ATOM 665 O O . ALA A 1 86 ? -8.555 3.593 25.615 1.00 79.25 86 ALA A O 1
ATOM 666 N N . PRO A 1 87 ? -7.818 4.301 27.628 1.00 83.75 87 PRO A N 1
ATOM 667 C CA . PRO A 1 87 ? -8.207 3.081 28.307 1.00 83.75 87 PRO A CA 1
ATOM 668 C C . PRO A 1 87 ? -9.733 2.965 28.322 1.00 83.75 87 PRO A C 1
ATOM 670 O O . PRO A 1 87 ? -10.441 3.889 28.725 1.00 83.75 87 PRO A O 1
ATOM 673 N N . LEU A 1 88 ? -10.237 1.802 27.929 1.00 85.25 88 LEU A N 1
ATOM 674 C CA . LEU A 1 88 ? -11.626 1.413 28.110 1.00 85.25 88 LEU A CA 1
ATOM 675 C C . LEU A 1 88 ? -11.717 0.628 29.418 1.00 85.25 88 LEU A C 1
ATOM 677 O O . LEU A 1 88 ? -11.566 -0.590 29.447 1.00 85.25 88 LEU A O 1
ATOM 681 N N . THR A 1 89 ? -11.928 1.341 30.522 1.00 87.69 89 THR A N 1
ATOM 682 C CA . THR A 1 89 ? -12.055 0.736 31.856 1.00 87.69 89 THR A CA 1
ATOM 683 C C . THR A 1 89 ? -13.465 0.914 32.414 1.00 87.69 89 THR A C 1
ATOM 685 O O . THR A 1 89 ? -13.985 2.036 32.406 1.00 87.69 89 THR A O 1
ATOM 688 N N . PRO A 1 90 ? -14.094 -0.151 32.948 1.00 87.94 90 PRO A N 1
ATOM 689 C CA . PRO A 1 90 ? -15.333 -0.017 33.706 1.00 87.94 90 PRO A CA 1
ATOM 690 C C . PRO A 1 90 ? -15.176 0.986 34.860 1.00 87.94 90 PRO A C 1
ATOM 692 O O . PRO A 1 90 ? -14.173 0.995 35.569 1.00 87.94 90 PRO A O 1
ATOM 695 N N . GLY A 1 91 ? -16.168 1.855 35.038 1.00 86.00 91 GLY A N 1
ATOM 696 C CA . GLY A 1 91 ? -16.181 2.937 36.024 1.00 86.00 91 GLY A CA 1
ATOM 697 C C . GLY A 1 91 ? -15.571 4.260 35.547 1.00 86.00 91 GLY A C 1
ATOM 698 O O . GLY A 1 91 ? -15.786 5.284 36.207 1.00 86.00 91 GLY A O 1
ATOM 699 N N . SER A 1 92 ? -14.865 4.273 34.409 1.00 86.81 92 SER A N 1
ATOM 700 C CA . SER A 1 92 ? -14.332 5.500 33.806 1.00 86.81 92 SER A CA 1
ATOM 701 C C . SER A 1 92 ? -15.454 6.446 33.364 1.00 86.81 92 SER A C 1
ATOM 703 O O . SER A 1 92 ? -16.553 6.026 32.986 1.00 86.81 92 SER A O 1
ATOM 705 N N . ARG A 1 93 ? -15.191 7.754 33.463 1.00 87.38 93 ARG A N 1
ATOM 706 C CA . ARG A 1 93 ? -16.112 8.795 33.004 1.00 87.38 93 ARG A CA 1
ATOM 707 C C . ARG A 1 93 ? -15.939 8.938 31.497 1.00 87.38 93 ARG A C 1
ATOM 709 O O . ARG A 1 93 ? -14.975 9.545 31.061 1.00 87.38 93 ARG A O 1
ATOM 716 N N . MET A 1 94 ? -16.846 8.316 30.761 1.00 87.62 94 MET A N 1
ATOM 717 C CA . MET A 1 94 ? -16.936 8.380 29.311 1.00 87.62 94 MET A CA 1
ATOM 718 C C . MET A 1 94 ? -18.418 8.308 28.979 1.00 87.62 94 MET A C 1
ATOM 720 O O . MET A 1 94 ? -19.076 7.302 29.263 1.00 87.62 94 MET A O 1
ATOM 724 N N . ASP A 1 95 ? -18.965 9.409 28.478 1.00 89.25 95 ASP A N 1
ATOM 725 C CA . ASP A 1 95 ? -20.366 9.456 28.084 1.00 89.25 95 ASP A CA 1
ATOM 726 C C . ASP A 1 95 ? -20.561 9.000 26.630 1.00 89.25 95 ASP A C 1
ATOM 728 O O . ASP A 1 95 ? -19.616 8.698 25.898 1.00 89.25 95 ASP A O 1
ATOM 732 N N . ARG A 1 96 ? -21.828 8.891 26.218 1.00 90.25 96 ARG A N 1
ATOM 733 C CA . ARG A 1 96 ? -22.188 8.426 24.874 1.00 90.25 96 ARG A CA 1
ATOM 734 C C . ARG A 1 96 ? -21.629 9.342 23.780 1.00 90.25 96 ARG A C 1
ATOM 736 O O . ARG A 1 96 ? -21.237 8.837 22.733 1.00 90.25 96 ARG A O 1
ATOM 743 N N . GLY A 1 97 ? -21.638 10.655 24.003 1.00 89.00 97 GLY A N 1
ATOM 744 C CA . GLY A 1 97 ? -21.165 11.634 23.028 1.00 89.00 97 GLY A CA 1
ATOM 745 C C . GLY A 1 97 ? -19.650 11.583 22.885 1.00 89.00 97 GLY A C 1
ATOM 746 O O . GLY A 1 97 ? -19.150 11.523 21.769 1.00 89.00 97 GLY A O 1
ATOM 747 N N . GLU A 1 98 ? -18.936 11.509 24.006 1.00 89.38 98 GLU A N 1
ATOM 748 C CA . GLU A 1 98 ? -17.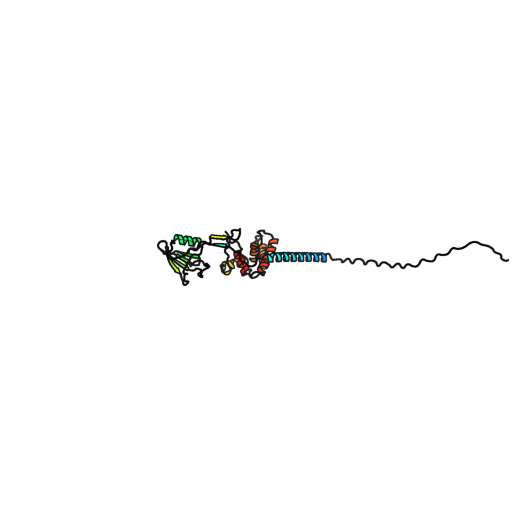475 11.426 24.045 1.00 89.38 98 GLU A CA 1
ATOM 749 C C . GLU A 1 98 ? -16.948 10.162 23.353 1.00 89.38 98 GLU A C 1
ATOM 751 O O . GLU A 1 98 ? -16.033 10.238 22.529 1.00 89.38 98 GLU A O 1
ATOM 756 N N . LEU A 1 99 ? -17.548 8.998 23.635 1.00 89.94 99 LEU A N 1
ATOM 757 C CA . LEU A 1 99 ? -17.166 7.751 22.970 1.00 89.94 99 LEU A CA 1
ATOM 758 C C . LEU A 1 99 ? -17.440 7.821 21.463 1.00 89.94 99 LEU A C 1
ATOM 760 O O . LEU A 1 99 ? -16.580 7.449 20.668 1.00 89.94 99 LEU A O 1
ATOM 764 N N . LEU A 1 100 ? -18.605 8.339 21.062 1.00 91.75 100 LEU A N 1
ATOM 765 C CA . LEU A 1 100 ? -18.961 8.505 19.654 1.00 91.75 100 LEU A CA 1
ATOM 766 C C . LEU A 1 100 ? -17.990 9.442 18.923 1.00 91.75 100 LEU A C 1
ATOM 768 O O . LEU A 1 100 ? -17.538 9.125 17.823 1.00 91.75 100 LEU A O 1
ATOM 772 N N . GLU A 1 101 ? -17.643 10.576 19.530 1.00 88.69 101 GLU A N 1
ATOM 773 C CA . GLU A 1 101 ? -16.692 11.533 18.964 1.00 88.69 101 GLU A CA 1
ATOM 774 C C . GLU A 1 101 ? -15.320 10.880 18.769 1.00 88.69 101 GLU A C 1
ATOM 776 O O . GLU A 1 101 ? -14.698 11.019 17.717 1.00 88.69 101 GLU A O 1
ATOM 781 N N . ARG A 1 102 ? -14.871 10.095 19.754 1.00 89.75 102 ARG A N 1
ATOM 782 C CA . ARG A 1 102 ? -13.589 9.394 19.685 1.00 89.75 102 ARG A CA 1
ATOM 783 C C . ARG A 1 102 ? -13.576 8.313 18.608 1.00 89.75 102 ARG A C 1
ATOM 785 O O . ARG A 1 102 ? -12.627 8.263 17.836 1.00 89.75 102 ARG A O 1
ATOM 792 N N . LEU A 1 103 ? -14.630 7.500 18.515 1.00 90.88 103 LEU A N 1
ATOM 793 C CA . LEU A 1 103 ? -14.795 6.523 17.434 1.00 90.88 103 LEU A CA 1
ATOM 794 C C . LEU A 1 103 ? -14.795 7.211 16.063 1.00 90.88 103 LEU A C 1
ATOM 796 O O . LEU A 1 103 ? -14.143 6.739 15.138 1.00 90.88 103 LEU A O 1
ATOM 800 N N . THR A 1 104 ? -15.453 8.366 15.948 1.00 88.75 104 THR A N 1
ATOM 801 C CA . THR A 1 104 ? -15.478 9.150 14.705 1.00 88.75 104 THR A CA 1
ATOM 802 C C . THR A 1 104 ? -14.081 9.650 14.325 1.00 88.75 104 THR A C 1
ATOM 804 O O . THR A 1 104 ? -13.679 9.512 13.173 1.00 88.75 104 THR A O 1
ATOM 807 N N . ARG A 1 105 ? -13.299 10.178 15.279 1.00 83.69 105 ARG A N 1
ATOM 808 C CA . ARG A 1 105 ? -11.908 10.611 15.028 1.00 83.69 105 ARG A CA 1
ATOM 809 C C . ARG A 1 105 ? -10.972 9.458 14.665 1.00 83.69 105 ARG A C 1
ATOM 811 O O . ARG A 1 105 ? -10.038 9.651 13.895 1.00 83.69 105 ARG A O 1
ATOM 818 N N . LEU A 1 106 ? -11.238 8.262 15.187 1.00 87.44 106 LEU A N 1
ATOM 819 C CA . LEU A 1 106 ? -10.524 7.033 14.831 1.00 87.44 106 LEU A CA 1
ATOM 820 C C . LEU A 1 106 ? -10.991 6.427 13.494 1.00 87.44 106 LEU A C 1
ATOM 822 O O . LEU A 1 106 ? -10.464 5.400 13.076 1.00 87.44 106 LEU A O 1
ATOM 826 N N . GLY A 1 107 ? -11.951 7.058 12.811 1.00 87.25 107 GLY A N 1
ATOM 827 C CA . GLY A 1 107 ? -12.428 6.628 11.499 1.00 87.25 107 GLY A CA 1
ATOM 828 C C . GLY A 1 107 ? -13.373 5.429 11.540 1.00 87.25 107 GLY A C 1
ATOM 829 O O . GLY A 1 107 ? -13.458 4.707 10.553 1.00 87.25 107 GLY A O 1
ATOM 830 N N . TYR A 1 108 ? -14.063 5.189 12.659 1.00 91.69 108 TYR A N 1
ATOM 831 C CA . TYR A 1 108 ? -15.085 4.149 12.699 1.00 91.69 108 TYR A CA 1
ATOM 832 C C . TYR A 1 108 ? -16.386 4.598 12.037 1.00 91.69 108 TYR A C 1
ATOM 834 O O . TYR A 1 108 ? -16.868 5.709 12.269 1.00 91.69 108 TYR A O 1
ATOM 842 N N . ASP A 1 109 ? -17.033 3.662 11.347 1.00 91.12 109 ASP A N 1
ATOM 843 C CA . ASP A 1 109 ? -18.324 3.881 10.697 1.00 91.12 109 ASP A CA 1
ATOM 844 C C . ASP A 1 109 ? -19.486 3.211 11.444 1.00 91.12 109 ASP A C 1
ATOM 846 O O . ASP A 1 109 ? -19.393 2.073 11.918 1.00 91.12 109 ASP A O 1
ATOM 850 N N . ALA A 1 110 ? -20.635 3.891 11.492 1.00 92.25 110 ALA A N 1
ATOM 851 C CA . ALA A 1 110 ? -21.872 3.301 11.993 1.00 92.25 110 ALA A CA 1
ATOM 852 C C . ALA A 1 110 ? -22.398 2.227 11.025 1.00 92.25 110 ALA A C 1
ATOM 854 O O . ALA A 1 110 ? -22.391 2.409 9.806 1.00 92.25 110 ALA A O 1
ATOM 855 N N . THR A 1 111 ? -22.917 1.115 11.550 1.00 91.69 111 THR A N 1
ATOM 856 C CA . THR A 1 111 ? -23.508 0.053 10.730 1.00 91.69 111 THR A CA 1
ATOM 857 C C . THR A 1 111 ? -24.762 -0.557 11.347 1.00 91.69 111 THR A C 1
ATOM 859 O O . THR A 1 111 ? -24.848 -0.790 12.552 1.00 91.69 111 THR A O 1
ATOM 862 N N . THR A 1 112 ? -25.741 -0.849 10.492 1.00 87.50 112 THR A N 1
ATOM 863 C CA . THR A 1 112 ? -26.922 -1.662 10.819 1.00 87.50 112 THR A CA 1
ATOM 864 C C . THR A 1 112 ? -26.717 -3.140 10.500 1.00 87.50 112 THR A C 1
ATOM 866 O O . THR A 1 112 ? -27.430 -3.983 11.037 1.00 87.50 112 THR A O 1
ATOM 869 N N . ASP A 1 113 ? -25.722 -3.453 9.668 1.00 84.94 113 ASP A N 1
ATOM 870 C CA . ASP A 1 113 ? -25.525 -4.771 9.071 1.00 84.94 113 ASP A CA 1
ATOM 871 C C . ASP A 1 113 ? -24.427 -5.541 9.824 1.00 84.94 113 ASP A C 1
ATOM 873 O O . ASP A 1 113 ? -24.438 -5.606 11.053 1.00 84.94 113 ASP A O 1
ATOM 877 N N . SER A 1 114 ? -23.471 -6.147 9.113 1.00 84.75 114 SER A N 1
ATOM 878 C CA . SER A 1 114 ? -22.378 -6.908 9.721 1.00 84.75 114 SER A CA 1
ATOM 879 C C . SER A 1 114 ? -21.380 -6.008 10.456 1.00 84.75 114 SER A C 1
ATOM 881 O O . SER A 1 114 ? -20.876 -5.025 9.902 1.00 84.75 114 SER A O 1
ATOM 883 N N . LEU A 1 115 ? -21.040 -6.398 11.686 1.00 86.31 115 LEU A N 1
ATOM 884 C CA . LEU A 1 115 ? -20.059 -5.719 12.528 1.00 86.31 115 LEU A CA 1
ATOM 885 C C . LEU A 1 115 ? -18.635 -6.163 12.139 1.00 86.31 115 LEU A C 1
ATOM 887 O O . LEU A 1 115 ? -18.082 -7.111 12.697 1.00 86.31 115 LEU A O 1
ATOM 891 N N . MET A 1 116 ? -18.073 -5.500 11.129 1.00 88.56 116 MET A N 1
ATOM 892 C CA . MET A 1 116 ? -16.692 -5.679 10.648 1.00 88.56 116 MET A CA 1
ATOM 893 C C . MET A 1 116 ? -15.713 -4.784 11.431 1.00 88.56 116 MET A C 1
ATOM 895 O O . MET A 1 116 ? -16.173 -3.794 11.999 1.00 88.56 116 MET A O 1
ATOM 899 N N . PRO A 1 117 ? -14.392 -5.070 11.436 1.00 89.62 117 PRO A N 1
ATOM 900 C CA . PRO A 1 117 ? -13.403 -4.183 12.054 1.00 89.62 117 PRO A CA 1
ATOM 901 C C . PRO A 1 117 ? -13.555 -2.733 11.581 1.00 89.62 117 PRO A C 1
ATOM 903 O O . PRO A 1 117 ? -13.792 -2.499 10.394 1.00 89.62 117 PRO A O 1
ATOM 906 N N . GLY A 1 118 ? -13.442 -1.779 12.505 1.00 90.69 118 GLY A N 1
ATOM 907 C CA . GLY A 1 118 ? -13.647 -0.356 12.222 1.00 90.69 118 GLY A CA 1
ATOM 908 C C . GLY A 1 118 ? -15.115 0.063 12.142 1.00 90.69 118 GLY A C 1
ATOM 909 O O . GLY A 1 118 ? -15.428 1.139 11.639 1.00 90.69 118 GLY A O 1
ATOM 910 N N . ARG A 1 119 ? -16.053 -0.769 12.609 1.00 93.81 119 ARG A N 1
ATOM 911 C CA . ARG A 1 119 ? -17.481 -0.422 12.639 1.00 93.81 119 ARG A CA 1
ATOM 912 C C . ARG A 1 119 ? -18.071 -0.505 14.032 1.00 93.81 119 ARG A C 1
ATOM 914 O O . ARG A 1 119 ? -17.646 -1.313 14.859 1.00 93.81 119 ARG A O 1
ATOM 921 N N . TYR A 1 120 ? -19.094 0.309 14.268 1.00 94.56 120 TYR A N 1
ATOM 922 C CA . TYR A 1 120 ? -19.894 0.256 15.486 1.00 94.56 120 TYR A CA 1
ATOM 923 C C . TYR A 1 120 ? -21.393 0.249 15.194 1.00 94.56 120 TYR A C 1
ATOM 925 O O . TYR A 1 120 ? -21.867 0.717 14.159 1.00 94.56 120 TYR A O 1
ATOM 933 N N . ARG A 1 121 ? -22.154 -0.259 16.157 1.00 94.38 121 ARG A N 1
ATOM 934 C CA . ARG A 1 121 ? -23.610 -0.229 16.201 1.00 94.38 121 ARG A CA 1
ATOM 935 C C . ARG A 1 121 ? -24.044 0.421 17.505 1.00 94.38 121 ARG A C 1
ATOM 937 O O . ARG A 1 121 ? -23.558 0.072 18.579 1.00 94.38 121 ARG A O 1
ATOM 944 N N . ILE A 1 122 ? -24.966 1.370 17.403 1.00 92.75 122 ILE A N 1
ATOM 945 C CA . ILE A 1 122 ? -25.550 2.041 18.564 1.00 92.75 122 ILE A CA 1
ATOM 946 C C . ILE A 1 122 ? -26.669 1.162 19.122 1.00 92.75 122 ILE A C 1
ATOM 948 O O . ILE A 1 122 ? -27.528 0.703 18.371 1.00 92.75 122 ILE A O 1
ATOM 952 N N . LEU A 1 123 ? -26.657 0.956 20.435 1.00 91.25 123 LEU A N 1
ATOM 953 C CA . LEU A 1 123 ? -27.687 0.243 21.183 1.00 91.25 123 LEU A CA 1
ATOM 954 C C . LEU A 1 123 ? -28.385 1.198 22.165 1.00 91.25 123 LEU A C 1
ATOM 956 O O . LEU A 1 123 ? -27.941 2.331 22.398 1.00 91.25 123 LEU A O 1
ATOM 960 N N . ASP A 1 124 ? -29.476 0.746 22.778 1.00 90.06 124 ASP A N 1
ATOM 961 C CA . ASP A 1 124 ? -30.203 1.539 23.778 1.00 90.06 124 ASP A CA 1
ATOM 962 C C . ASP A 1 124 ? -29.351 1.797 25.033 1.00 90.06 124 ASP A C 1
ATOM 964 O O . ASP A 1 124 ? -29.353 2.895 25.588 1.00 90.06 124 ASP A O 1
ATOM 968 N N . ASP A 1 125 ? -28.546 0.816 25.437 1.00 91.44 125 ASP A N 1
ATOM 969 C CA . ASP A 1 125 ? -27.720 0.807 26.647 1.00 91.44 125 ASP A CA 1
ATOM 970 C C . ASP A 1 125 ? -26.224 1.054 26.388 1.00 91.44 125 ASP A C 1
ATOM 972 O O . ASP A 1 125 ? -25.433 1.066 27.331 1.00 91.44 125 ASP A O 1
ATOM 976 N N . GLY A 1 126 ? -25.812 1.287 25.137 1.00 92.50 126 GLY A N 1
ATOM 977 C CA . GLY A 1 126 ? -24.402 1.483 24.810 1.00 92.50 126 GLY A CA 1
ATOM 978 C C . GLY A 1 126 ? -24.061 1.274 23.339 1.00 92.50 126 GLY A C 1
ATOM 979 O O . GLY A 1 126 ? -24.767 1.765 22.458 1.00 92.50 126 GLY A O 1
ATOM 980 N N . PHE A 1 127 ? -22.956 0.573 23.083 1.00 94.56 127 PHE A N 1
ATOM 981 C CA . PHE A 1 127 ? -22.413 0.332 21.748 1.00 94.56 127 PHE A CA 1
ATOM 982 C C . PHE A 1 127 ? -21.906 -1.101 21.597 1.00 94.56 127 PHE A C 1
ATOM 984 O O . PHE A 1 127 ? -21.279 -1.648 22.500 1.00 94.56 127 PHE A O 1
ATOM 991 N N . GLU A 1 128 ? -22.104 -1.673 20.417 1.00 94.44 128 GLU A N 1
ATOM 992 C CA . GLU A 1 128 ? -21.308 -2.796 19.923 1.00 94.44 128 GLU A CA 1
ATOM 993 C C . GLU A 1 128 ? -20.251 -2.243 18.974 1.00 94.44 128 GLU A C 1
ATOM 995 O O . GLU A 1 128 ? -20.578 -1.531 18.030 1.00 94.44 128 GLU A O 1
ATOM 1000 N N . ILE A 1 129 ? -18.982 -2.538 19.228 1.00 93.81 129 ILE A N 1
ATOM 1001 C CA . ILE A 1 129 ? -17.840 -1.981 18.502 1.00 93.81 129 ILE A CA 1
ATOM 1002 C C . ILE A 1 129 ? -16.962 -3.144 18.072 1.00 93.81 129 ILE A C 1
ATOM 1004 O O . ILE A 1 129 ? -16.671 -4.022 18.876 1.00 93.81 129 ILE A O 1
ATOM 1008 N N . HIS A 1 130 ? -16.504 -3.151 16.828 1.00 93.12 130 HIS A N 1
ATOM 1009 C CA . HIS A 1 130 ? -15.454 -4.063 16.393 1.00 93.12 130 HIS A CA 1
ATOM 1010 C C . HIS A 1 130 ? -14.187 -3.266 16.160 1.00 93.12 130 HIS A C 1
ATOM 1012 O O . HIS A 1 130 ? -14.080 -2.547 15.168 1.00 93.12 130 HIS A O 1
ATOM 1018 N N . LEU A 1 131 ? -13.252 -3.385 17.104 1.00 91.38 131 LEU A N 1
ATOM 1019 C CA . LEU A 1 131 ? -12.025 -2.601 17.094 1.00 91.38 131 LEU A CA 1
ATOM 1020 C C . LEU A 1 131 ? -11.201 -2.854 15.828 1.00 91.38 131 LEU A C 1
ATOM 1022 O O . LEU A 1 131 ? -11.186 -3.976 15.312 1.00 91.38 131 LEU A O 1
ATOM 1026 N N . HIS A 1 132 ? -10.507 -1.826 15.341 1.00 88.94 132 HIS A N 1
ATOM 1027 C CA . HIS A 1 132 ? -9.502 -2.013 14.302 1.00 88.94 132 HIS A CA 1
ATOM 1028 C C . HIS A 1 132 ? -8.421 -2.999 14.758 1.00 88.94 132 HIS A C 1
ATOM 1030 O O . HIS A 1 132 ? -8.085 -3.037 15.946 1.00 88.94 132 HIS A O 1
ATOM 1036 N N . PRO A 1 133 ? -7.842 -3.773 13.822 1.00 85.81 133 PRO A N 1
ATOM 1037 C CA . PRO A 1 133 ? -6.648 -4.527 14.121 1.00 85.81 133 PRO A CA 1
ATOM 1038 C C . PRO A 1 133 ? -5.493 -3.567 14.447 1.00 85.81 133 PRO A C 1
ATOM 1040 O O . PRO A 1 133 ? -5.138 -2.742 13.606 1.00 85.81 133 PRO A O 1
ATOM 1043 N N . PHE A 1 134 ? -4.915 -3.655 15.645 1.00 83.75 134 PHE A N 1
ATOM 1044 C CA . PHE A 1 134 ? -3.788 -2.812 16.060 1.00 83.75 134 PHE A CA 1
ATOM 1045 C C . PHE A 1 134 ? -2.738 -3.629 16.818 1.00 83.75 134 PHE A C 1
ATOM 1047 O O . PHE A 1 134 ? -3.070 -4.393 17.722 1.00 83.75 134 PHE A O 1
ATOM 1054 N N . ASP A 1 135 ? -1.467 -3.456 16.452 1.00 80.25 135 ASP A N 1
ATOM 1055 C CA . ASP A 1 135 ? -0.341 -4.093 17.135 1.00 80.25 135 ASP A CA 1
ATOM 1056 C C . ASP A 1 135 ? 0.127 -3.207 18.299 1.00 80.25 135 ASP A C 1
ATOM 1058 O O . ASP A 1 135 ? 0.839 -2.214 18.117 1.00 80.25 135 ASP A O 1
ATOM 1062 N N . TYR A 1 136 ? -0.283 -3.564 19.516 1.00 77.19 136 TYR A N 1
ATOM 1063 C CA . TYR A 1 136 ? 0.200 -2.908 20.727 1.00 77.19 136 TYR A CA 1
ATOM 1064 C C . TYR A 1 136 ? 1.592 -3.445 21.103 1.00 77.19 136 TYR A C 1
ATOM 1066 O O . TYR A 1 136 ? 1.796 -4.657 21.078 1.00 77.19 136 TYR A O 1
ATOM 1074 N N . PRO A 1 137 ? 2.550 -2.584 21.502 1.00 72.88 137 PRO A N 1
ATOM 1075 C CA . PRO A 1 137 ? 3.909 -3.023 21.843 1.00 72.88 137 PRO A CA 1
ATOM 1076 C C . PRO A 1 137 ? 3.984 -4.084 22.950 1.00 72.88 137 PRO A C 1
ATOM 1078 O O . PRO A 1 137 ? 4.857 -4.947 22.905 1.00 72.88 137 PRO A O 1
ATOM 1081 N N . ASP A 1 138 ? 3.064 -4.024 23.916 1.00 76.56 138 ASP A N 1
ATOM 1082 C CA . ASP A 1 138 ? 3.105 -4.825 25.144 1.00 76.56 138 ASP A CA 1
ATOM 1083 C C . ASP A 1 138 ? 1.926 -5.813 25.279 1.00 76.56 138 ASP A C 1
ATOM 1085 O O . ASP A 1 138 ? 1.816 -6.487 26.304 1.00 76.56 138 ASP A O 1
ATOM 1089 N N . ASP A 1 139 ? 1.029 -5.906 24.285 1.00 73.19 139 ASP A N 1
ATOM 1090 C CA . ASP A 1 139 ? -0.203 -6.708 24.376 1.00 73.19 139 ASP A CA 1
ATOM 1091 C C . ASP A 1 139 ? -0.434 -7.542 23.096 1.00 73.19 139 ASP A C 1
ATOM 1093 O O . ASP A 1 139 ? -0.461 -6.980 21.999 1.00 73.19 139 ASP A O 1
ATOM 1097 N N . PRO A 1 140 ? -0.611 -8.878 23.194 1.00 77.81 140 PRO A N 1
ATOM 1098 C CA . PRO A 1 140 ? -0.926 -9.725 22.041 1.00 77.81 140 PRO A CA 1
ATOM 1099 C C . PRO A 1 140 ? -2.349 -9.525 21.495 1.00 77.81 140 PRO A C 1
ATOM 1101 O O . PRO A 1 140 ? -2.688 -10.084 20.448 1.00 77.81 140 PRO A O 1
ATOM 1104 N N . PHE A 1 141 ? -3.213 -8.791 22.198 1.00 82.50 141 PHE A N 1
ATOM 1105 C CA . PHE A 1 141 ? -4.559 -8.489 21.738 1.00 82.50 141 PHE A CA 1
ATOM 1106 C C . PHE A 1 141 ? -4.518 -7.592 20.502 1.00 82.50 141 PHE A C 1
ATOM 1108 O O . PHE A 1 141 ? -4.154 -6.424 20.571 1.00 82.50 141 PHE A O 1
ATOM 1115 N N . ARG A 1 142 ? -4.960 -8.131 19.366 1.00 82.88 142 ARG A N 1
ATOM 1116 C CA . ARG A 1 142 ? -4.982 -7.394 18.099 1.00 82.88 142 ARG A CA 1
ATOM 1117 C C . ARG A 1 142 ? -6.260 -6.610 17.861 1.00 82.88 142 ARG A C 1
ATOM 1119 O O . ARG A 1 142 ? -6.324 -5.934 16.857 1.00 82.88 142 ARG A O 1
ATOM 1126 N N . GLY A 1 143 ? -7.267 -6.691 18.725 1.00 86.75 143 GLY A N 1
ATOM 1127 C CA . GLY A 1 143 ? -8.592 -6.121 18.473 1.00 86.75 143 GLY A CA 1
ATOM 1128 C C . GLY A 1 143 ? -9.670 -7.193 18.342 1.00 86.75 143 GLY A C 1
ATOM 1129 O O . GLY A 1 143 ? -9.404 -8.396 18.375 1.00 86.75 143 GLY A O 1
ATOM 1130 N N . GLY A 1 144 ? -10.917 -6.750 18.221 1.00 89.12 144 GLY A N 1
ATOM 1131 C CA . GLY A 1 144 ? -12.061 -7.640 18.086 1.00 89.12 144 GLY A CA 1
ATOM 1132 C C . GLY A 1 144 ? -13.391 -6.979 18.439 1.00 89.12 144 GLY A C 1
ATOM 1133 O O . GLY A 1 144 ? -13.429 -5.812 18.842 1.00 89.12 144 GLY A O 1
ATOM 1134 N N . PRO A 1 145 ? -14.494 -7.721 18.268 1.00 91.75 145 PRO A N 1
ATOM 1135 C CA . PRO A 1 145 ? -15.832 -7.266 18.609 1.00 91.75 145 PRO A CA 1
ATOM 1136 C C . PRO A 1 145 ? -16.057 -7.273 20.127 1.00 91.75 145 PRO A C 1
ATOM 1138 O O . PRO A 1 145 ? -15.781 -8.251 20.824 1.00 91.75 145 PRO A O 1
ATOM 1141 N N . LEU A 1 146 ? -16.592 -6.172 20.639 1.00 93.19 146 LEU A N 1
ATOM 1142 C CA . LEU A 1 146 ? -16.894 -5.962 22.047 1.00 93.19 146 LEU A CA 1
ATOM 1143 C C . LEU A 1 146 ? -18.148 -5.107 22.221 1.00 93.19 146 LEU A C 1
ATOM 1145 O O . LEU A 1 146 ? -18.525 -4.324 21.350 1.00 93.19 146 LEU A O 1
ATOM 1149 N N . ARG A 1 147 ? -18.789 -5.248 23.375 1.00 93.62 147 ARG A N 1
ATOM 1150 C CA . ARG A 1 147 ? -19.942 -4.461 23.795 1.00 93.62 147 ARG A CA 1
ATOM 1151 C C . ARG A 1 147 ? -19.523 -3.556 24.939 1.00 93.62 147 ARG A C 1
ATOM 1153 O O . ARG A 1 147 ? -18.992 -4.035 25.937 1.00 93.62 147 ARG A O 1
ATOM 1160 N N . VAL A 1 148 ? -19.778 -2.261 24.797 1.00 94.00 148 VAL A N 1
ATOM 1161 C CA . VAL A 1 148 ? -19.595 -1.253 25.844 1.00 94.00 148 VAL A CA 1
ATOM 1162 C C . VAL A 1 148 ? -20.967 -0.814 26.315 1.00 94.00 148 VAL A C 1
ATOM 1164 O O . VAL A 1 148 ? -21.717 -0.208 25.554 1.00 94.00 148 VAL A O 1
ATOM 1167 N N . GLU A 1 149 ? -21.285 -1.084 27.575 1.00 94.81 149 GLU A N 1
ATOM 1168 C CA . GLU A 1 149 ? -22.484 -0.555 28.217 1.00 94.81 149 GLU A CA 1
ATOM 1169 C C . GLU A 1 149 ? -22.168 0.757 28.930 1.00 94.81 149 GLU A C 1
ATOM 1171 O O . GLU A 1 149 ? -21.148 0.891 29.618 1.00 94.81 149 GLU A O 1
ATOM 1176 N N . LEU A 1 150 ? -23.077 1.717 28.797 1.00 93.25 150 LEU A N 1
ATOM 1177 C CA . LEU A 1 150 ? -22.958 3.046 29.371 1.00 93.25 150 LEU A CA 1
ATOM 1178 C C . LEU A 1 150 ? -24.121 3.297 30.332 1.00 93.25 150 LEU A C 1
ATOM 1180 O O . LEU A 1 150 ? -25.290 3.224 29.955 1.00 93.25 150 LEU A O 1
ATOM 1184 N N . ARG A 1 151 ? -23.815 3.670 31.578 1.00 92.19 151 ARG A N 1
ATOM 1185 C CA . ARG A 1 151 ? -24.819 4.093 32.568 1.00 92.19 151 ARG A CA 1
ATOM 1186 C C . ARG A 1 151 ? -24.365 5.364 33.267 1.00 92.19 151 ARG A C 1
ATOM 1188 O O . ARG A 1 151 ? -23.246 5.441 33.759 1.00 92.19 151 ARG A O 1
ATOM 1195 N N . HIS A 1 152 ? -25.256 6.352 33.344 1.00 89.25 152 HIS A N 1
ATOM 1196 C CA . HIS A 1 152 ? -25.011 7.628 34.034 1.00 89.25 152 HIS A CA 1
ATOM 1197 C C . HIS A 1 152 ? -23.722 8.353 33.576 1.00 89.25 152 HIS A C 1
ATOM 1199 O O . HIS A 1 152 ? -22.993 8.902 34.401 1.00 89.25 152 HIS A O 1
ATOM 1205 N N . GLY A 1 153 ? -23.418 8.336 32.271 1.00 86.69 153 GLY A N 1
ATOM 1206 C CA . GLY A 1 153 ? -22.225 8.996 31.710 1.00 86.69 153 GLY A CA 1
ATOM 1207 C C . GLY A 1 153 ? -20.896 8.310 32.051 1.00 86.69 153 GLY A C 1
ATOM 1208 O O . GLY A 1 153 ? -19.854 8.963 32.103 1.00 86.69 153 GLY A O 1
ATOM 1209 N N . LYS A 1 154 ? -20.939 7.009 32.355 1.00 91.81 154 LYS A N 1
ATOM 1210 C CA . LYS A 1 154 ? -19.771 6.174 32.636 1.00 91.81 154 LYS A CA 1
ATOM 1211 C C . LYS A 1 154 ? -19.870 4.847 31.904 1.00 91.81 154 LYS A C 1
ATOM 1213 O O . LYS A 1 154 ? -20.977 4.350 31.685 1.00 91.81 154 LYS A O 1
ATOM 1218 N N . ILE A 1 155 ? -18.718 4.234 31.646 1.00 92.44 155 ILE A N 1
ATOM 1219 C CA . ILE A 1 155 ? -18.652 2.831 31.230 1.00 92.44 155 ILE A CA 1
ATOM 1220 C C . ILE A 1 155 ? -19.080 1.966 32.411 1.00 92.44 155 ILE A C 1
ATOM 1222 O O . ILE A 1 155 ? -18.419 1.965 33.447 1.00 92.44 155 ILE A O 1
ATOM 1226 N N . SER A 1 156 ? -20.186 1.236 32.288 1.00 92.62 156 SER A N 1
ATOM 1227 C CA . SER A 1 156 ? -20.630 0.310 33.335 1.00 92.62 156 SER A CA 1
ATOM 1228 C C . SER A 1 156 ? -20.032 -1.075 33.164 1.00 92.62 156 SER A C 1
ATOM 1230 O O . SER A 1 156 ? -19.668 -1.708 34.153 1.00 92.62 156 SER A O 1
ATOM 1232 N N . ARG A 1 157 ? -19.935 -1.550 31.921 1.00 91.31 157 ARG A N 1
ATOM 1233 C CA . ARG A 1 157 ? -19.499 -2.909 31.607 1.00 91.31 157 ARG A CA 1
ATOM 1234 C C . ARG A 1 157 ? -18.880 -2.955 30.220 1.00 91.31 157 ARG A C 1
ATOM 1236 O O . ARG A 1 157 ? -19.291 -2.207 29.336 1.00 91.31 157 ARG A O 1
ATOM 1243 N N . ILE A 1 158 ? -17.907 -3.841 30.055 1.00 92.12 158 ILE A N 1
ATOM 1244 C CA . ILE A 1 158 ? -17.324 -4.166 28.760 1.00 92.12 158 ILE A CA 1
ATOM 1245 C C . ILE A 1 158 ? -17.306 -5.681 28.632 1.00 92.12 158 ILE A C 1
ATOM 1247 O O . ILE A 1 158 ? -16.829 -6.361 29.540 1.00 92.12 158 ILE A O 1
ATOM 1251 N N . GLU A 1 159 ? -17.830 -6.197 27.527 1.00 90.94 159 GLU A N 1
ATOM 1252 C CA . GLU A 1 159 ? -17.902 -7.633 27.276 1.00 90.94 159 GLU A CA 1
ATOM 1253 C C . GLU A 1 159 ? -17.377 -7.980 25.887 1.00 90.94 159 GLU A C 1
ATOM 1255 O O . GLU A 1 159 ? -17.662 -7.251 24.935 1.00 90.94 159 GLU A O 1
ATOM 1260 N N . PRO A 1 160 ? -16.637 -9.087 25.727 1.00 89.81 160 PRO A N 1
ATOM 1261 C CA . PRO A 1 160 ? -16.327 -9.591 24.401 1.00 89.81 160 PRO A CA 1
ATOM 1262 C C . PRO A 1 160 ? -17.608 -10.053 23.708 1.00 89.81 160 PRO A C 1
ATOM 1264 O O . PRO A 1 160 ? -18.446 -10.734 24.301 1.00 89.81 160 PRO A O 1
ATOM 1267 N N . VAL A 1 161 ? -17.741 -9.735 22.425 1.00 83.81 161 VAL A N 1
ATOM 1268 C CA . VAL A 1 161 ? -18.825 -10.254 21.588 1.00 83.81 161 VAL A CA 1
ATOM 1269 C C . VAL A 1 161 ? -18.278 -11.455 20.823 1.00 83.81 161 VAL A C 1
ATOM 1271 O O . VAL A 1 161 ? -17.774 -11.339 19.713 1.00 83.81 161 VAL A O 1
ATOM 1274 N N . GLY A 1 162 ? -18.328 -12.635 21.441 1.00 80.31 162 GLY A N 1
ATOM 1275 C CA . GLY A 1 162 ? -17.817 -13.878 20.856 1.00 80.31 162 GLY A CA 1
ATOM 1276 C C . GLY A 1 162 ? -16.888 -14.633 21.801 1.00 80.31 162 GLY A C 1
ATOM 1277 O O . GLY A 1 162 ? -17.085 -14.621 23.011 1.00 80.31 162 GLY A O 1
ATOM 1278 N N . GLN A 1 163 ? -15.896 -15.331 21.242 1.00 74.81 163 GLN A N 1
ATOM 1279 C CA . GLN A 1 163 ? -15.002 -16.225 21.999 1.00 74.81 163 GLN A CA 1
ATOM 1280 C C . GLN A 1 163 ? -13.615 -15.632 22.284 1.00 74.81 163 GLN A C 1
ATOM 1282 O O . GLN A 1 163 ? -12.807 -16.285 22.938 1.00 74.81 163 GLN A O 1
ATOM 1287 N N . ILE A 1 164 ? -13.314 -14.428 21.788 1.00 72.69 164 ILE A N 1
ATOM 1288 C CA . ILE A 1 164 ? -12.011 -13.791 22.008 1.00 72.69 164 ILE A CA 1
ATOM 1289 C C . ILE A 1 164 ? -12.052 -13.104 23.379 1.00 72.69 164 ILE A C 1
ATOM 1291 O O . ILE A 1 164 ? -12.826 -12.158 23.535 1.00 72.69 164 ILE A O 1
ATOM 1295 N N . PRO A 1 165 ? -11.280 -13.561 24.381 1.00 80.38 165 PRO A N 1
ATOM 1296 C CA . PRO A 1 165 ? -11.250 -12.909 25.682 1.00 80.38 165 PRO A CA 1
ATOM 1297 C C . PRO A 1 165 ? -10.634 -11.512 25.560 1.00 80.38 165 PRO A C 1
ATOM 1299 O O . PRO A 1 165 ? -9.684 -11.305 24.804 1.00 80.38 165 PRO A O 1
ATOM 1302 N N . LEU A 1 166 ? -11.176 -10.556 26.314 1.00 84.38 166 LEU A N 1
ATOM 1303 C CA . LEU A 1 166 ? -10.610 -9.211 26.394 1.00 84.38 166 LEU A CA 1
ATOM 1304 C C . LEU A 1 166 ? -9.363 -9.211 27.294 1.00 84.38 166 LEU A C 1
ATOM 1306 O O . LEU A 1 166 ? -9.344 -9.939 28.292 1.00 84.38 166 LEU A O 1
ATOM 1310 N N . PRO A 1 167 ? -8.347 -8.390 26.983 1.00 84.12 167 PRO A N 1
ATOM 1311 C CA . PRO A 1 167 ? -7.190 -8.208 27.850 1.00 84.12 167 PRO A CA 1
ATOM 1312 C C . PRO A 1 167 ? -7.577 -7.470 29.140 1.00 84.12 167 PRO A C 1
ATOM 1314 O O . PRO A 1 167 ? -8.580 -6.755 29.194 1.00 84.12 167 PRO A O 1
ATOM 1317 N N . GLU A 1 168 ? -6.743 -7.585 30.178 1.00 81.19 168 GLU A N 1
ATOM 1318 C CA . GLU A 1 168 ? -6.938 -6.855 31.444 1.00 81.19 168 GLU A CA 1
ATOM 1319 C C . GLU A 1 168 ? -6.920 -5.330 31.252 1.00 81.19 168 GLU A C 1
ATOM 1321 O O . GLU A 1 168 ? -7.586 -4.593 31.981 1.00 81.19 168 GLU A O 1
ATOM 1326 N N . ARG A 1 169 ? -6.156 -4.849 30.264 1.00 81.19 169 ARG A N 1
ATOM 1327 C CA . ARG A 1 169 ? -6.022 -3.433 29.915 1.00 81.19 169 ARG A CA 1
ATOM 1328 C C . ARG A 1 169 ? -6.528 -3.186 28.503 1.00 81.19 169 ARG A C 1
ATOM 1330 O O . ARG A 1 169 ? -5.755 -2.997 27.572 1.00 81.19 169 ARG A O 1
ATOM 1337 N N . LEU A 1 170 ? -7.846 -3.159 28.353 1.00 86.88 170 LEU A N 1
ATOM 1338 C CA . LEU A 1 170 ? -8.453 -2.768 27.089 1.00 86.88 170 LEU A CA 1
ATOM 1339 C C . LEU A 1 170 ? -8.286 -1.262 26.856 1.00 86.88 170 LEU A C 1
ATOM 1341 O O . LEU A 1 170 ? -8.550 -0.441 27.737 1.00 86.88 170 LEU A O 1
ATOM 1345 N N . GLN A 1 171 ? -7.899 -0.894 25.642 1.00 87.38 171 GLN A N 1
ATOM 1346 C CA . GLN A 1 171 ? -7.791 0.492 25.211 1.00 87.38 171 GLN A CA 1
ATOM 1347 C C . GLN A 1 171 ? -8.243 0.630 23.760 1.00 87.38 171 GLN A C 1
ATOM 1349 O O . GLN A 1 171 ? -8.078 -0.294 22.968 1.00 87.38 171 GLN A O 1
ATOM 1354 N N . LEU A 1 172 ? -8.810 1.785 23.420 1.00 87.19 172 LEU A N 1
ATOM 1355 C CA . LEU A 1 172 ? -8.984 2.172 22.023 1.00 87.19 172 LEU A CA 1
ATOM 1356 C C . LEU A 1 172 ? -7.612 2.416 21.406 1.00 87.19 172 LEU A C 1
ATOM 1358 O O . LEU A 1 172 ? -6.691 2.891 22.083 1.00 87.19 172 LEU A O 1
ATOM 1362 N N . GLU A 1 173 ? -7.485 2.120 20.119 1.00 85.62 173 GLU A N 1
ATOM 1363 C CA . GLU A 1 173 ? -6.288 2.456 19.369 1.00 85.62 173 GLU A CA 1
ATOM 1364 C C . GLU A 1 173 ? -5.993 3.962 19.479 1.00 85.62 173 GLU A C 1
ATOM 1366 O O . GLU A 1 173 ? -6.904 4.798 19.605 1.00 85.62 173 GLU A O 1
ATOM 1371 N N . PRO A 1 174 ? -4.709 4.335 19.533 1.00 82.38 174 PRO A N 1
ATOM 1372 C CA . PRO A 1 174 ? -4.353 5.726 19.682 1.00 82.38 174 PRO A CA 1
ATOM 1373 C C . PRO A 1 174 ? -4.612 6.490 18.379 1.00 82.38 174 PRO A C 1
ATOM 1375 O O . PRO A 1 174 ? -4.323 6.019 17.280 1.00 82.38 174 PRO A O 1
ATOM 1378 N N . GLU A 1 175 ? -5.130 7.709 18.511 1.00 77.94 175 GLU A N 1
ATOM 1379 C CA . GLU A 1 175 ? -5.378 8.590 17.370 1.00 77.94 175 GLU A CA 1
ATOM 1380 C C . GLU A 1 175 ? -4.044 9.012 16.743 1.00 77.94 175 GLU A C 1
ATOM 1382 O O . GLU A 1 175 ? -3.117 9.418 17.448 1.00 77.94 175 GLU A O 1
ATOM 1387 N N . ARG A 1 176 ? -3.919 8.915 15.418 1.00 69.88 176 ARG A N 1
ATOM 1388 C CA . ARG A 1 176 ? -2.712 9.363 14.718 1.00 69.88 176 ARG A CA 1
ATOM 1389 C C . ARG A 1 176 ? -2.746 10.884 14.582 1.00 69.88 176 ARG A C 1
ATOM 1391 O O . ARG A 1 176 ? -3.566 11.408 13.838 1.00 69.88 176 ARG A O 1
ATOM 1398 N N . ILE A 1 177 ? -1.831 11.575 15.262 1.00 62.44 177 ILE A N 1
ATOM 1399 C CA . ILE A 1 177 ? -1.739 13.043 15.239 1.00 62.44 177 ILE A CA 1
ATOM 1400 C C . ILE A 1 177 ? -0.994 13.504 13.984 1.00 62.44 177 ILE A C 1
ATOM 1402 O O . ILE A 1 177 ? -1.452 14.398 13.279 1.00 62.44 177 ILE A O 1
ATOM 1406 N N . ALA A 1 178 ? 0.170 12.907 13.712 1.00 57.50 178 ALA A N 1
ATOM 1407 C CA . ALA A 1 178 ? 1.024 13.293 12.592 1.00 57.50 178 ALA A CA 1
ATOM 1408 C C . ALA A 1 178 ? 2.001 12.171 12.214 1.00 57.50 178 ALA A C 1
ATOM 1410 O O . ALA A 1 178 ? 2.371 11.343 13.044 1.00 57.50 178 ALA A O 1
ATOM 1411 N N . GLY A 1 179 ? 2.454 12.172 10.963 1.00 56.72 179 GLY A N 1
ATOM 1412 C CA . GLY A 1 179 ? 3.595 11.384 10.502 1.00 56.72 179 GLY A CA 1
ATOM 1413 C C . GLY A 1 179 ? 4.557 12.298 9.756 1.00 56.72 179 GLY A C 1
ATOM 1414 O O . GLY A 1 179 ? 4.111 13.172 9.016 1.00 56.72 179 GLY A O 1
ATOM 1415 N N . PHE A 1 180 ? 5.858 12.123 9.971 1.00 55.31 180 PHE A N 1
ATOM 1416 C CA . PHE A 1 180 ? 6.871 12.921 9.285 1.00 55.31 180 PHE A CA 1
ATOM 1417 C C . PHE A 1 180 ? 7.840 12.016 8.527 1.00 55.31 180 PHE A C 1
ATOM 1419 O O . PHE A 1 180 ? 8.514 11.169 9.118 1.00 55.31 180 PHE A O 1
ATOM 1426 N N . GLU A 1 181 ? 7.933 12.234 7.216 1.00 58.16 181 GLU A N 1
ATOM 1427 C CA . GLU A 1 181 ? 9.047 11.789 6.380 1.00 58.16 181 GLU A CA 1
ATOM 1428 C C . GLU A 1 181 ? 9.932 13.002 6.044 1.00 58.16 181 GLU A C 1
ATOM 1430 O O . GLU A 1 181 ? 9.571 13.841 5.211 1.00 58.16 181 GLU A O 1
ATOM 1435 N N . GLY A 1 182 ? 11.086 13.097 6.716 1.00 60.72 182 GLY A N 1
ATOM 1436 C CA . GLY A 1 182 ? 12.078 14.156 6.499 1.00 60.72 182 GLY A CA 1
ATOM 1437 C C . GLY A 1 182 ? 11.495 15.576 6.557 1.00 60.72 182 GLY A C 1
ATOM 1438 O O . GLY A 1 182 ? 10.587 15.857 7.337 1.00 60.72 182 GLY A O 1
ATOM 1439 N N . ASP A 1 183 ? 11.997 16.461 5.692 1.00 52.72 183 ASP A N 1
ATOM 1440 C CA . ASP A 1 183 ? 11.581 17.873 5.615 1.00 52.72 183 ASP A CA 1
ATOM 1441 C C . ASP A 1 183 ? 10.282 18.084 4.812 1.00 52.72 183 ASP A C 1
ATOM 1443 O O . ASP A 1 183 ? 9.762 19.195 4.726 1.00 52.72 183 ASP A O 1
ATOM 1447 N N . THR A 1 184 ? 9.759 17.028 4.183 1.00 58.06 184 THR A N 1
ATOM 1448 C CA . THR A 1 184 ? 8.638 17.107 3.232 1.00 58.06 184 THR A CA 1
ATOM 1449 C C . THR A 1 184 ? 7.258 17.031 3.879 1.00 58.06 184 THR A C 1
ATOM 1451 O O . THR A 1 184 ? 6.267 17.296 3.202 1.00 58.06 184 THR A O 1
ATOM 1454 N N . GLY A 1 185 ? 7.168 16.669 5.165 1.00 53.94 185 GLY A N 1
ATOM 1455 C CA . GLY A 1 185 ? 5.889 16.558 5.881 1.00 53.94 185 GLY A CA 1
ATOM 1456 C C . GLY A 1 185 ? 4.934 15.503 5.305 1.00 53.94 185 GLY A C 1
ATOM 1457 O O . GLY A 1 185 ? 3.742 15.531 5.600 1.00 53.94 185 GLY A O 1
ATOM 1458 N N . ALA A 1 186 ? 5.432 14.590 4.464 1.00 57.84 186 ALA A N 1
ATOM 1459 C CA . ALA A 1 186 ? 4.628 13.521 3.898 1.00 57.84 186 ALA A CA 1
ATOM 1460 C C . ALA A 1 186 ? 4.249 12.521 5.000 1.00 57.84 186 ALA A C 1
ATOM 1462 O O . ALA A 1 186 ? 5.113 12.000 5.709 1.00 57.84 186 ALA A O 1
ATOM 1463 N N . VAL A 1 187 ? 2.946 12.260 5.134 1.00 58.03 187 VAL A N 1
ATOM 1464 C CA . VAL A 1 187 ? 2.415 11.223 6.020 1.00 58.03 187 VAL A CA 1
ATOM 1465 C C . VAL A 1 187 ? 2.347 9.933 5.220 1.00 58.03 187 VAL A C 1
ATOM 1467 O O . VAL A 1 187 ? 1.395 9.692 4.481 1.00 58.03 187 VAL A O 1
ATOM 1470 N N . LEU A 1 188 ? 3.369 9.103 5.364 1.00 63.25 188 LEU A N 1
ATOM 1471 C CA . LEU A 1 188 ? 3.316 7.718 4.926 1.00 63.25 188 LEU A CA 1
ATOM 1472 C C . LEU A 1 188 ? 2.991 6.859 6.151 1.00 63.25 188 LEU A C 1
ATOM 1474 O O . LEU A 1 188 ? 3.546 7.051 7.231 1.00 63.25 188 LEU A O 1
ATOM 1478 N N . ALA A 1 189 ? 2.025 5.957 6.006 1.00 65.25 189 ALA A N 1
ATOM 1479 C CA . ALA A 1 189 ? 1.813 4.878 6.958 1.00 65.25 189 ALA A CA 1
ATOM 1480 C C . ALA A 1 189 ? 2.442 3.636 6.320 1.00 65.25 189 ALA A C 1
ATOM 1482 O O . ALA A 1 189 ? 1.924 3.198 5.290 1.00 65.25 189 ALA A O 1
ATOM 1483 N N . PRO A 1 190 ? 3.563 3.114 6.852 1.00 69.62 190 PRO A N 1
ATOM 1484 C CA . PRO A 1 190 ? 4.228 1.974 6.248 1.00 69.62 190 PRO A CA 1
ATOM 1485 C C . PRO A 1 190 ? 3.268 0.784 6.259 1.00 69.62 190 PRO A C 1
ATOM 1487 O O . PRO A 1 190 ? 2.820 0.344 7.315 1.00 69.62 190 PRO A O 1
ATOM 1490 N N . LEU A 1 191 ? 2.936 0.298 5.070 1.00 75.94 191 LEU A N 1
ATOM 1491 C CA . LEU A 1 191 ? 2.031 -0.816 4.848 1.00 75.94 191 LEU A CA 1
ATOM 1492 C C . LEU A 1 191 ? 2.846 -2.002 4.348 1.00 75.94 191 LEU A C 1
ATOM 1494 O O . LEU A 1 191 ? 3.428 -1.934 3.261 1.00 75.94 191 LEU A O 1
ATOM 1498 N N . ARG A 1 192 ? 2.880 -3.091 5.119 1.00 82.25 192 ARG A N 1
ATOM 1499 C CA . ARG A 1 192 ? 3.419 -4.354 4.613 1.00 82.25 192 ARG A CA 1
ATOM 1500 C C . ARG A 1 192 ? 2.466 -4.930 3.583 1.00 82.25 192 ARG A C 1
ATOM 1502 O O . ARG A 1 192 ? 1.249 -4.772 3.692 1.00 82.25 192 ARG A O 1
ATOM 1509 N N . LEU A 1 193 ? 2.998 -5.639 2.596 1.00 84.88 193 LEU A N 1
ATOM 1510 C CA . LEU A 1 193 ? 2.169 -6.231 1.550 1.00 84.88 193 LEU A CA 1
ATOM 1511 C C . LEU A 1 193 ? 1.164 -7.250 2.110 1.00 84.88 193 LEU A C 1
ATOM 1513 O O . LEU A 1 193 ? 0.064 -7.374 1.577 1.00 84.88 193 LEU A O 1
ATOM 1517 N N . GLU A 1 194 ? 1.528 -7.953 3.183 1.00 85.94 194 GLU A N 1
ATOM 1518 C CA . GLU A 1 194 ? 0.663 -8.913 3.884 1.00 85.94 194 GLU A CA 1
ATOM 1519 C C . GLU A 1 194 ? -0.549 -8.261 4.566 1.00 85.94 194 GLU A C 1
ATOM 1521 O O . GLU A 1 194 ? -1.617 -8.872 4.626 1.00 85.94 194 GLU A O 1
ATOM 1526 N N . ASP A 1 195 ? -0.408 -7.005 4.996 1.00 84.19 195 ASP A N 1
ATOM 1527 C CA . ASP A 1 195 ? -1.465 -6.224 5.644 1.00 84.19 195 ASP A CA 1
ATOM 1528 C C . ASP A 1 195 ? -2.339 -5.473 4.623 1.00 84.19 195 ASP A C 1
ATOM 1530 O O . ASP A 1 195 ? -3.415 -4.962 4.948 1.00 84.19 195 ASP A O 1
ATOM 1534 N N . ALA A 1 196 ? -1.898 -5.398 3.362 1.00 85.56 196 ALA A N 1
ATOM 1535 C CA . ALA A 1 196 ? -2.630 -4.717 2.308 1.00 85.56 196 ALA A CA 1
ATOM 1536 C C . ALA A 1 196 ? -3.904 -5.497 1.920 1.00 85.56 196 ALA A C 1
ATOM 1538 O O . ALA A 1 196 ? -3.845 -6.708 1.676 1.00 85.56 196 ALA A O 1
ATOM 1539 N N . PRO A 1 197 ? -5.065 -4.827 1.756 1.00 88.44 197 PRO A N 1
ATOM 1540 C CA . PRO A 1 197 ? -6.287 -5.494 1.323 1.00 88.44 197 PRO A CA 1
ATOM 1541 C C . PRO A 1 197 ? -6.068 -6.271 0.010 1.00 88.44 197 PRO A C 1
ATOM 1543 O O . PRO A 1 197 ? -5.711 -5.663 -1.005 1.00 88.44 197 PRO A O 1
ATOM 1546 N N . PRO A 1 198 ? -6.340 -7.592 -0.053 1.00 89.50 198 PRO A N 1
ATOM 1547 C CA . PRO A 1 198 ? -6.031 -8.393 -1.242 1.00 89.50 198 PRO A CA 1
ATOM 1548 C C . PRO A 1 198 ? -6.717 -7.889 -2.516 1.00 89.50 198 PRO A C 1
ATOM 1550 O O . PRO A 1 198 ? -6.189 -8.030 -3.620 1.00 89.50 198 PRO A O 1
ATOM 1553 N N . LEU A 1 199 ? -7.904 -7.292 -2.374 1.00 91.56 199 LEU A N 1
ATOM 1554 C CA . LEU A 1 199 ? -8.639 -6.699 -3.487 1.00 91.56 199 LEU A CA 1
ATOM 1555 C C . LEU A 1 199 ? -7.942 -5.449 -4.038 1.00 91.56 199 LEU A C 1
ATOM 1557 O O . LEU A 1 199 ? -7.899 -5.291 -5.257 1.00 91.56 199 LEU A O 1
ATOM 1561 N N . LEU A 1 200 ? -7.366 -4.604 -3.174 1.00 90.06 200 LEU A N 1
ATOM 1562 C CA . LEU A 1 200 ? -6.597 -3.427 -3.585 1.00 90.06 200 LEU A CA 1
ATOM 1563 C C . LEU A 1 200 ? -5.410 -3.862 -4.441 1.00 90.06 200 LEU A C 1
ATOM 1565 O O . LEU A 1 200 ? -5.277 -3.426 -5.582 1.00 90.06 200 LEU A O 1
ATOM 1569 N N . VAL A 1 201 ? -4.610 -4.793 -3.918 1.00 92.31 201 VAL A N 1
ATOM 1570 C CA . VAL A 1 201 ? -3.415 -5.307 -4.592 1.00 92.31 201 VAL A CA 1
ATOM 1571 C C . VAL A 1 201 ? -3.755 -5.907 -5.958 1.00 92.31 201 VAL A C 1
ATOM 1573 O O . VAL A 1 201 ? -3.153 -5.556 -6.972 1.00 92.31 201 VAL A O 1
ATOM 1576 N N . ARG A 1 202 ? -4.759 -6.789 -6.011 1.00 92.94 202 ARG A N 1
ATOM 1577 C CA . ARG A 1 202 ? -5.179 -7.440 -7.261 1.00 92.94 202 ARG A CA 1
ATOM 1578 C C . ARG A 1 202 ? -5.697 -6.439 -8.285 1.00 92.94 202 ARG A C 1
ATOM 1580 O O . ARG A 1 202 ? -5.396 -6.579 -9.466 1.00 92.94 202 ARG A O 1
ATOM 1587 N N . THR A 1 203 ? -6.470 -5.451 -7.841 1.00 92.81 203 THR A N 1
ATOM 1588 C CA . THR A 1 203 ? -7.042 -4.424 -8.719 1.00 92.81 203 THR A CA 1
ATOM 1589 C C . THR A 1 203 ? -5.951 -3.518 -9.272 1.00 92.81 203 THR A C 1
ATOM 1591 O O . THR A 1 203 ? -5.914 -3.287 -10.476 1.00 92.81 203 THR A O 1
ATOM 1594 N N . LEU A 1 204 ? -5.020 -3.084 -8.419 1.00 91.69 204 LEU A N 1
ATOM 1595 C CA . LEU A 1 204 ? -3.867 -2.282 -8.814 1.00 91.69 204 LEU A CA 1
ATOM 1596 C C . LEU A 1 204 ? -3.044 -2.995 -9.890 1.00 91.69 204 LEU A C 1
ATOM 1598 O O . LEU A 1 204 ? -2.825 -2.437 -10.960 1.00 91.69 204 LEU A O 1
ATOM 1602 N N . VAL A 1 205 ? -2.651 -4.251 -9.647 1.00 93.69 205 VAL A N 1
ATOM 1603 C CA . VAL A 1 205 ? -1.914 -5.052 -10.635 1.00 93.69 205 VAL A CA 1
ATOM 1604 C C . VAL A 1 205 ? -2.735 -5.218 -11.913 1.00 93.69 205 VAL A C 1
ATOM 1606 O O . VAL A 1 205 ? -2.205 -5.076 -13.004 1.00 93.69 205 VAL A O 1
ATOM 1609 N N . LEU A 1 206 ? -4.038 -5.481 -11.822 1.00 91.88 206 LEU A N 1
ATOM 1610 C CA . LEU A 1 206 ? -4.870 -5.684 -13.007 1.00 91.88 206 LEU A CA 1
ATOM 1611 C C . LEU A 1 206 ? -4.981 -4.431 -13.892 1.00 91.88 206 LEU A C 1
ATOM 1613 O O . LEU A 1 206 ? -4.998 -4.570 -15.117 1.00 91.88 206 LEU A O 1
ATOM 1617 N N . ILE A 1 207 ? -5.086 -3.250 -13.278 1.00 89.44 207 ILE A N 1
ATOM 1618 C CA . ILE A 1 207 ? -5.283 -1.969 -13.965 1.00 89.44 207 ILE A CA 1
ATOM 1619 C C . ILE A 1 207 ? -3.954 -1.403 -14.471 1.00 89.44 207 ILE A C 1
ATOM 1621 O O . ILE A 1 207 ? -3.858 -1.049 -15.644 1.00 89.44 207 ILE A O 1
ATOM 1625 N N . GLU A 1 208 ? -2.936 -1.338 -13.614 1.00 89.38 208 GLU A N 1
ATOM 1626 C CA . GLU A 1 208 ? -1.667 -0.668 -13.922 1.00 89.38 208 GLU A CA 1
ATOM 1627 C C . GLU A 1 208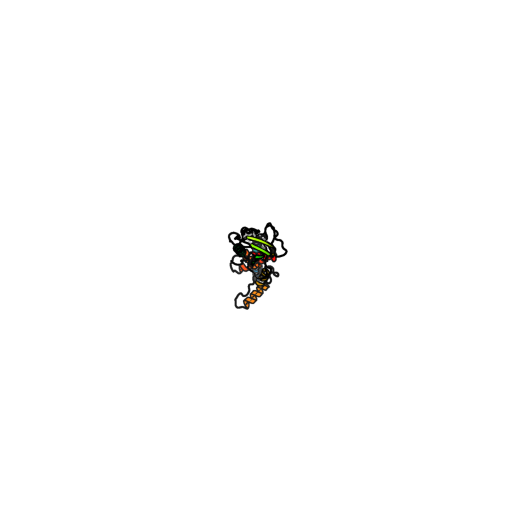 ? -0.695 -1.571 -14.685 1.00 89.38 208 GLU A C 1
ATOM 1629 O O . GLU A 1 208 ? 0.013 -1.114 -15.581 1.00 89.38 208 GLU A O 1
ATOM 1634 N N . ASP A 1 209 ? -0.643 -2.863 -14.350 1.00 93.25 209 ASP A N 1
ATOM 1635 C CA . ASP A 1 209 ? 0.336 -3.786 -14.921 1.00 93.25 209 ASP A CA 1
ATOM 1636 C C . ASP A 1 209 ? -0.142 -5.243 -14.884 1.00 93.25 209 ASP A C 1
ATOM 1638 O O . ASP A 1 209 ? 0.320 -6.087 -14.112 1.00 93.25 209 ASP A O 1
ATOM 1642 N N . ARG A 1 210 ? -1.095 -5.571 -15.764 1.00 91.94 210 ARG A N 1
ATOM 1643 C CA . ARG A 1 210 ? -1.751 -6.891 -15.805 1.00 91.94 210 ARG A CA 1
ATOM 1644 C C . ARG A 1 210 ? -0.777 -8.069 -15.935 1.00 91.94 210 ARG A C 1
ATOM 1646 O O . ARG A 1 210 ? -1.151 -9.217 -15.682 1.00 91.94 210 ARG A O 1
ATOM 1653 N N . ARG A 1 211 ? 0.448 -7.822 -16.404 1.00 92.31 211 ARG A N 1
ATOM 1654 C CA . ARG A 1 211 ? 1.477 -8.845 -16.608 1.00 92.31 211 ARG A CA 1
ATOM 1655 C C . ARG A 1 211 ? 2.661 -8.685 -15.669 1.00 92.31 211 ARG A C 1
ATOM 1657 O O . ARG A 1 211 ? 3.667 -9.338 -15.925 1.00 92.31 211 ARG A O 1
ATOM 1664 N N . PHE A 1 212 ? 2.498 -7.945 -14.576 1.00 94.88 212 PHE A N 1
ATOM 1665 C CA . PHE A 1 212 ? 3.525 -7.672 -13.578 1.00 94.88 212 PHE A CA 1
ATOM 1666 C C . PHE A 1 212 ? 4.385 -8.898 -13.247 1.00 94.88 212 PHE A C 1
ATOM 1668 O O . PHE A 1 212 ? 5.605 -8.858 -13.360 1.00 94.88 212 PHE A O 1
ATOM 1675 N N . TYR A 1 213 ? 3.761 -10.040 -12.949 1.00 94.75 213 TYR A N 1
ATOM 1676 C CA . TYR A 1 213 ? 4.461 -11.283 -12.590 1.00 94.75 213 TYR A CA 1
ATOM 1677 C C . TYR A 1 213 ? 5.133 -12.030 -13.760 1.00 94.75 213 TYR A C 1
ATOM 1679 O O . TYR A 1 213 ? 5.695 -13.102 -13.564 1.00 94.75 213 TYR A O 1
ATOM 1687 N N . ARG A 1 214 ? 5.050 -11.527 -14.996 1.00 94.00 214 ARG A N 1
ATOM 1688 C CA . ARG A 1 214 ? 5.514 -12.213 -16.219 1.00 94.00 214 ARG A CA 1
ATOM 1689 C C . ARG A 1 214 ? 6.657 -11.502 -16.934 1.00 94.00 214 ARG A C 1
ATOM 1691 O O . ARG A 1 214 ? 7.102 -11.994 -17.969 1.00 94.00 214 ARG A O 1
ATOM 1698 N N . HIS A 1 215 ? 7.116 -10.361 -16.430 1.00 94.00 215 HIS A N 1
ATOM 1699 C CA . HIS A 1 215 ? 8.206 -9.613 -17.048 1.00 94.00 215 HIS A CA 1
ATOM 1700 C C . HIS A 1 215 ? 9.209 -9.082 -16.015 1.00 94.00 215 HIS A C 1
ATOM 1702 O O . HIS A 1 215 ? 8.827 -8.823 -14.878 1.00 94.00 215 HIS A O 1
ATOM 1708 N N . PRO A 1 216 ? 10.476 -8.852 -16.394 1.00 91.69 216 PRO A N 1
ATOM 1709 C CA . PRO A 1 216 ? 11.505 -8.318 -15.499 1.00 91.69 216 PRO A CA 1
ATOM 1710 C C . PRO A 1 216 ? 11.514 -6.778 -15.533 1.00 91.69 216 PRO A C 1
ATOM 1712 O O . PRO A 1 216 ? 12.430 -6.154 -16.061 1.00 91.69 216 PRO A O 1
ATOM 1715 N N . GLY A 1 217 ? 10.434 -6.142 -15.072 1.00 88.50 217 GLY A N 1
ATOM 1716 C CA . GLY A 1 217 ? 10.325 -4.675 -14.983 1.00 88.50 217 GLY A CA 1
ATOM 1717 C C . GLY A 1 217 ? 10.035 -3.911 -16.272 1.00 88.50 217 GLY A C 1
ATOM 1718 O O . GLY A 1 217 ? 9.554 -2.786 -16.204 1.00 88.50 217 GLY A O 1
ATOM 1719 N N . ILE A 1 218 ? 10.251 -4.492 -17.449 1.00 91.94 218 ILE A N 1
ATOM 1720 C CA . ILE A 1 218 ? 9.845 -3.913 -18.738 1.00 91.94 218 ILE A CA 1
ATOM 1721 C C . ILE A 1 218 ? 8.912 -4.899 -19.418 1.00 91.94 218 ILE A C 1
ATOM 1723 O O . ILE A 1 218 ? 9.248 -6.077 -19.480 1.00 91.94 218 ILE A O 1
ATOM 1727 N N . ASP A 1 219 ? 7.801 -4.419 -19.983 1.00 93.44 219 ASP A N 1
ATOM 1728 C CA . ASP A 1 219 ? 6.801 -5.279 -20.613 1.00 93.44 219 ASP A CA 1
ATOM 1729 C C . ASP A 1 219 ? 6.718 -5.118 -22.149 1.00 93.44 219 ASP A C 1
ATOM 1731 O O . ASP A 1 219 ? 5.879 -4.360 -22.644 1.00 93.44 219 ASP A O 1
ATOM 1735 N N . PRO A 1 220 ? 7.535 -5.833 -22.958 1.00 90.56 220 PRO A N 1
ATOM 1736 C CA . PRO A 1 220 ? 7.591 -5.634 -24.410 1.00 90.56 220 PRO A CA 1
ATOM 1737 C C . PRO A 1 220 ? 6.253 -5.823 -25.123 1.00 90.56 220 PRO A C 1
ATOM 1739 O O . PRO A 1 220 ? 5.903 -5.030 -25.996 1.00 90.56 220 PRO A O 1
ATOM 1742 N N . VAL A 1 221 ? 5.472 -6.846 -24.754 1.00 90.12 221 VAL A N 1
ATOM 1743 C CA . VAL A 1 221 ? 4.155 -7.051 -25.381 1.00 90.12 221 VAL A CA 1
ATOM 1744 C C . VAL A 1 221 ? 3.099 -6.075 -24.844 1.00 90.12 221 VAL A C 1
ATOM 1746 O O . VAL A 1 221 ? 2.153 -5.772 -25.566 1.00 90.12 221 VAL A O 1
ATOM 1749 N N . GLY A 1 222 ? 3.285 -5.492 -23.653 1.00 86.62 222 GLY A N 1
ATOM 1750 C CA . GLY A 1 222 ? 2.457 -4.401 -23.132 1.00 86.62 222 GLY A CA 1
ATOM 1751 C C . GLY A 1 222 ? 2.701 -3.119 -23.913 1.00 86.62 222 GLY A C 1
ATOM 1752 O O . GLY A 1 222 ? 1.752 -2.501 -24.388 1.00 86.62 222 GLY A O 1
ATOM 1753 N N . ILE A 1 223 ? 3.973 -2.803 -24.164 1.00 87.81 223 ILE A N 1
ATOM 1754 C CA . ILE A 1 223 ? 4.399 -1.700 -25.029 1.00 87.81 223 ILE A CA 1
ATOM 1755 C C . ILE A 1 223 ? 3.847 -1.889 -26.446 1.00 87.81 223 ILE A C 1
ATOM 1757 O O . ILE A 1 223 ? 3.191 -0.992 -26.968 1.00 87.81 223 ILE A O 1
ATOM 1761 N N . ALA A 1 224 ? 4.044 -3.058 -27.065 1.00 88.69 224 ALA A N 1
ATOM 1762 C CA . ALA A 1 224 ? 3.556 -3.325 -28.421 1.00 88.69 224 ALA A CA 1
ATOM 1763 C C . ALA A 1 224 ? 2.026 -3.196 -28.528 1.00 88.69 224 ALA A C 1
ATOM 1765 O O . ALA A 1 224 ? 1.495 -2.675 -29.511 1.00 88.69 224 ALA A O 1
ATOM 1766 N N . ARG A 1 225 ? 1.304 -3.650 -27.500 1.00 86.31 225 ARG A N 1
ATOM 1767 C CA . ARG A 1 225 ? -0.152 -3.536 -27.402 1.00 86.31 225 ARG A CA 1
ATOM 1768 C C . ARG A 1 225 ? -0.602 -2.084 -27.246 1.00 86.31 225 ARG A C 1
ATOM 1770 O O . ARG A 1 225 ? -1.497 -1.685 -27.986 1.00 86.31 225 ARG A O 1
ATOM 1777 N N . ALA A 1 226 ? 0.036 -1.313 -26.364 1.00 85.69 226 ALA A N 1
ATOM 1778 C CA . ALA A 1 226 ? -0.243 0.110 -26.169 1.00 85.69 226 ALA A CA 1
ATOM 1779 C C . ALA A 1 226 ? 0.001 0.901 -27.461 1.00 85.69 226 ALA A C 1
ATOM 1781 O O . ALA A 1 226 ? -0.861 1.651 -27.907 1.00 85.69 226 ALA A O 1
ATOM 1782 N N . VAL A 1 227 ? 1.128 0.645 -28.134 1.00 85.06 227 VAL A N 1
ATOM 1783 C CA . VAL A 1 227 ? 1.457 1.230 -29.441 1.00 85.06 227 VAL A CA 1
ATOM 1784 C C . VAL A 1 227 ? 0.366 0.914 -30.468 1.00 85.06 227 VAL A C 1
ATOM 1786 O O . VAL A 1 227 ? -0.180 1.825 -31.084 1.00 85.06 227 VAL A O 1
ATOM 1789 N N . ARG A 1 228 ? -0.024 -0.360 -30.619 1.00 85.44 228 ARG A N 1
ATOM 1790 C CA . ARG A 1 228 ? -1.096 -0.766 -31.546 1.00 85.44 228 ARG A CA 1
ATOM 1791 C C . ARG A 1 228 ? -2.451 -0.136 -31.201 1.00 85.44 228 ARG A C 1
ATOM 1793 O O . ARG A 1 228 ? -3.207 0.175 -32.116 1.00 85.44 228 ARG A O 1
ATOM 1800 N N . SER A 1 229 ? -2.773 0.006 -29.917 1.00 82.44 229 SER A N 1
ATOM 1801 C CA . SER A 1 229 ? -4.027 0.613 -29.456 1.00 82.44 229 SER A CA 1
ATOM 1802 C C . SER A 1 229 ? -4.075 2.108 -29.778 1.00 82.44 229 SER A C 1
ATOM 1804 O O . SER A 1 229 ? -5.043 2.571 -30.382 1.00 82.44 229 SER A O 1
ATOM 1806 N N . ASN A 1 230 ? -2.988 2.826 -29.480 1.00 81.31 230 ASN A N 1
ATOM 1807 C CA . ASN A 1 230 ? -2.851 4.263 -29.721 1.00 81.31 230 ASN A CA 1
ATOM 1808 C C . ASN A 1 230 ? -2.775 4.601 -31.222 1.00 81.31 230 ASN A C 1
ATOM 1810 O O . ASN A 1 230 ? -3.197 5.674 -31.627 1.00 81.31 230 ASN A O 1
ATOM 1814 N N . PHE A 1 231 ? -2.292 3.687 -32.072 1.00 82.12 231 PHE A N 1
ATOM 1815 C CA . PHE A 1 231 ? -2.369 3.855 -33.531 1.00 82.12 231 PHE A CA 1
ATOM 1816 C C . PHE A 1 231 ? -3.780 3.664 -34.104 1.00 82.12 231 PHE A C 1
ATOM 1818 O O . PHE A 1 231 ? -4.050 4.129 -35.206 1.00 82.12 231 PHE A O 1
ATOM 1825 N N . ARG A 1 232 ? -4.667 2.946 -33.404 1.00 81.19 232 ARG A N 1
ATOM 1826 C CA . ARG A 1 232 ? -6.045 2.685 -33.856 1.00 81.19 232 ARG A CA 1
ATOM 1827 C C . ARG A 1 232 ? -7.049 3.739 -33.394 1.00 81.19 232 ARG A C 1
ATOM 1829 O O . ARG A 1 232 ? -8.134 3.797 -33.958 1.00 81.19 232 ARG A O 1
ATOM 1836 N N . HIS A 1 233 ? -6.706 4.522 -32.379 1.00 70.19 233 HIS A N 1
ATOM 1837 C CA . HIS A 1 233 ? -7.552 5.571 -31.822 1.00 70.19 233 HIS A CA 1
ATOM 1838 C C . HIS A 1 233 ? -6.819 6.899 -32.005 1.00 70.19 233 HIS A C 1
ATOM 1840 O O . HIS A 1 233 ? -5.833 7.124 -31.316 1.00 70.19 233 HIS A O 1
ATOM 1846 N N . ASP A 1 234 ? -7.268 7.722 -32.958 1.00 59.38 234 ASP A N 1
ATOM 1847 C CA . ASP A 1 234 ? -6.681 8.990 -33.431 1.00 59.38 234 ASP A CA 1
ATOM 1848 C C . ASP A 1 234 ? -5.971 9.852 -32.359 1.00 59.38 234 ASP A C 1
ATOM 1850 O O . ASP A 1 234 ? -6.502 10.842 -31.860 1.00 59.38 234 ASP A O 1
ATOM 1854 N N . GLY A 1 235 ? -4.733 9.497 -32.004 1.00 55.81 235 GLY A N 1
ATOM 1855 C CA . GLY A 1 235 ? -3.819 10.313 -31.199 1.00 55.81 235 GLY A CA 1
ATOM 1856 C C . GLY A 1 235 ? -4.142 10.463 -29.706 1.00 55.81 235 GLY A C 1
ATOM 1857 O O . GLY A 1 235 ? -3.295 10.967 -28.967 1.00 55.81 235 GLY A O 1
ATOM 1858 N N . ALA A 1 236 ? -5.299 10.009 -29.221 1.00 52.97 236 ALA A N 1
ATOM 1859 C CA . ALA A 1 236 ? -5.554 9.936 -27.786 1.00 52.97 236 ALA A CA 1
ATOM 1860 C C . ALA A 1 236 ? -4.745 8.768 -27.203 1.00 52.97 236 ALA A C 1
ATOM 1862 O O . ALA A 1 236 ? -4.878 7.630 -27.647 1.00 52.97 236 ALA A O 1
ATOM 1863 N N . ALA A 1 237 ? -3.882 9.029 -26.219 1.00 59.34 237 ALA A N 1
ATOM 1864 C CA . ALA A 1 237 ? -3.170 7.975 -25.500 1.00 59.34 237 ALA A CA 1
ATOM 1865 C C . ALA A 1 237 ? -4.173 7.184 -24.639 1.00 59.34 237 ALA A C 1
ATOM 1867 O O . ALA A 1 237 ? -4.345 7.470 -23.459 1.00 59.34 237 ALA A O 1
ATOM 1868 N N . VAL A 1 238 ? -4.869 6.224 -25.255 1.00 59.84 238 VAL A N 1
ATOM 1869 C CA . VAL A 1 238 ? -5.888 5.383 -24.606 1.00 59.84 238 VAL A CA 1
ATOM 1870 C C . VAL A 1 238 ? -5.240 4.431 -23.604 1.00 59.84 238 VAL A C 1
ATOM 1872 O O . V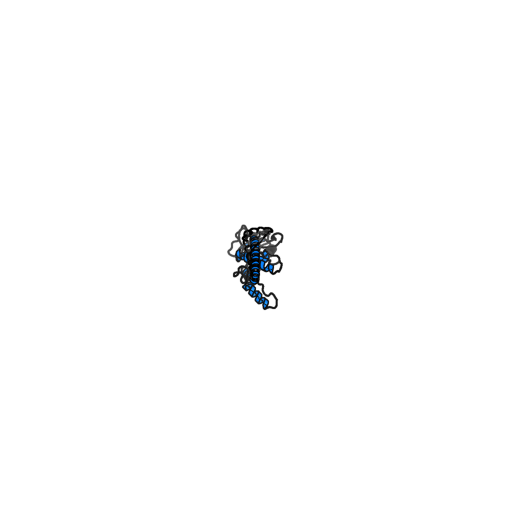AL A 1 238 ? -5.870 4.032 -22.630 1.00 59.84 238 VAL A O 1
ATOM 1875 N N . GLU A 1 239 ? -3.973 4.067 -23.825 1.00 67.69 239 GLU A N 1
ATOM 1876 C CA . GLU A 1 239 ? -3.296 3.072 -23.008 1.00 67.69 239 GLU A CA 1
ATOM 1877 C C . GLU A 1 239 ? -1.836 3.419 -22.692 1.00 67.69 239 GLU A C 1
ATOM 1879 O O . GLU A 1 239 ? -1.028 3.719 -23.580 1.00 67.69 239 GLU A O 1
ATOM 1884 N N . GLY A 1 240 ? -1.492 3.333 -21.403 1.00 72.94 240 GLY A N 1
ATOM 1885 C CA . GLY A 1 240 ? -0.127 3.440 -20.903 1.00 72.94 240 GLY A CA 1
ATOM 1886 C C . GLY A 1 240 ? 0.654 2.140 -21.109 1.00 72.94 240 GLY A C 1
ATOM 1887 O O . GLY A 1 240 ? 0.175 1.054 -20.807 1.00 72.94 240 GLY A O 1
ATOM 1888 N N . GLY A 1 241 ? 1.882 2.243 -21.621 1.00 80.06 241 GLY A N 1
ATOM 1889 C CA . GLY A 1 241 ? 2.804 1.106 -21.769 1.00 80.06 241 GLY A CA 1
ATOM 1890 C C . GLY A 1 241 ? 3.815 0.957 -20.626 1.00 80.06 241 GLY A C 1
ATOM 1891 O O . GLY A 1 241 ? 4.830 0.295 -20.822 1.00 80.06 241 GLY A O 1
ATOM 1892 N N . SER A 1 242 ? 3.608 1.640 -19.492 1.00 88.12 242 SER A N 1
ATOM 1893 C CA . SER A 1 242 ? 4.557 1.631 -18.367 1.00 88.12 242 SER A CA 1
ATOM 1894 C C . SER A 1 242 ? 4.197 0.548 -17.356 1.00 88.12 242 SER A C 1
ATOM 1896 O O . SER A 1 242 ? 3.022 0.365 -17.077 1.00 88.12 242 SER A O 1
ATOM 1898 N N . THR A 1 243 ? 5.195 -0.126 -16.796 1.00 93.25 243 THR A N 1
ATOM 1899 C CA . THR A 1 243 ? 5.021 -1.162 -15.761 1.00 93.25 243 THR A CA 1
ATOM 1900 C C . THR A 1 243 ? 5.006 -0.560 -14.357 1.00 93.25 243 THR A C 1
ATOM 1902 O O . THR A 1 243 ? 5.518 0.547 -14.157 1.00 93.25 243 THR A O 1
ATOM 1905 N N . LEU A 1 244 ? 4.506 -1.301 -13.362 1.00 92.69 244 LEU A N 1
ATOM 1906 C CA . LEU A 1 244 ? 4.560 -0.877 -11.952 1.00 92.69 244 LEU A CA 1
ATOM 1907 C C . LEU A 1 244 ? 6.002 -0.582 -11.512 1.00 92.69 244 LEU A C 1
ATOM 1909 O O . LEU A 1 244 ? 6.271 0.451 -10.904 1.00 92.69 244 LEU A O 1
ATOM 1913 N N . THR A 1 245 ? 6.958 -1.419 -11.913 1.00 92.31 245 THR A N 1
ATOM 1914 C CA . THR A 1 245 ? 8.380 -1.239 -11.587 1.00 92.31 245 THR A CA 1
ATOM 1915 C C . THR A 1 245 ? 8.977 0.016 -12.235 1.00 92.31 245 THR A C 1
ATOM 1917 O O . THR A 1 245 ? 9.780 0.713 -11.616 1.00 92.31 245 THR A O 1
ATOM 1920 N N . GLN A 1 246 ? 8.573 0.366 -13.463 1.00 90.94 246 GLN A N 1
ATOM 1921 C CA . GLN A 1 246 ? 8.980 1.632 -14.093 1.00 90.94 246 GLN A CA 1
ATOM 1922 C C . GLN A 1 246 ? 8.385 2.842 -13.378 1.00 90.94 246 GLN A C 1
ATOM 1924 O O . GLN A 1 246 ? 9.055 3.864 -13.226 1.00 90.94 246 GLN A O 1
ATOM 1929 N N . GLN A 1 247 ? 7.132 2.738 -12.939 1.00 89.06 247 GLN A N 1
ATOM 1930 C CA . GLN A 1 247 ? 6.482 3.787 -12.165 1.00 89.06 247 GLN A CA 1
ATOM 1931 C C . GLN A 1 247 ? 7.147 3.964 -10.789 1.00 89.06 247 GLN A C 1
ATOM 1933 O O . GLN A 1 247 ? 7.403 5.102 -10.394 1.00 89.06 247 GLN A O 1
ATOM 1938 N N . LEU A 1 248 ? 7.525 2.866 -10.121 1.00 86.88 248 LEU A N 1
ATOM 1939 C CA . LEU A 1 248 ? 8.315 2.879 -8.886 1.00 86.88 248 LEU A CA 1
ATOM 1940 C C . LEU A 1 248 ? 9.673 3.555 -9.097 1.00 86.88 248 LEU A C 1
ATOM 1942 O O . LEU A 1 248 ? 10.015 4.495 -8.384 1.00 86.88 248 LEU A O 1
ATOM 1946 N N . ALA A 1 249 ? 10.428 3.124 -10.113 1.00 85.88 249 ALA A N 1
ATOM 1947 C CA . ALA A 1 249 ? 11.729 3.701 -10.444 1.00 85.88 249 ALA A CA 1
ATOM 1948 C C . ALA A 1 249 ? 11.642 5.213 -10.701 1.00 85.88 249 ALA A C 1
ATOM 1950 O O . ALA A 1 249 ? 12.512 5.975 -10.277 1.00 85.88 249 ALA A O 1
ATOM 1951 N N . ARG A 1 250 ? 10.568 5.653 -11.366 1.00 83.88 250 ARG A N 1
ATOM 1952 C CA . ARG A 1 250 ? 10.283 7.071 -11.582 1.00 83.88 250 ARG A CA 1
ATOM 1953 C C . ARG A 1 250 ? 10.038 7.808 -10.266 1.00 83.88 250 ARG A C 1
ATOM 1955 O O . ARG A 1 250 ? 10.634 8.861 -10.087 1.00 83.88 250 ARG A O 1
ATOM 1962 N N . SER A 1 251 ? 9.203 7.265 -9.377 1.00 78.88 251 SER A N 1
ATOM 1963 C CA . SER A 1 251 ? 8.893 7.884 -8.078 1.00 78.88 251 SER A CA 1
ATOM 1964 C C . SER A 1 251 ? 10.135 8.010 -7.186 1.00 78.88 251 SER A C 1
ATOM 1966 O O . SER A 1 251 ? 10.352 9.036 -6.549 1.00 78.88 251 SER A O 1
ATOM 1968 N N . LEU A 1 252 ? 10.995 6.986 -7.177 1.00 75.25 252 LEU A N 1
ATOM 1969 C CA . LEU A 1 252 ? 12.140 6.928 -6.266 1.00 75.25 252 LEU A CA 1
ATOM 1970 C C . LEU A 1 252 ? 13.356 7.741 -6.723 1.00 75.25 252 LEU A C 1
ATOM 1972 O O . LEU A 1 252 ? 14.074 8.272 -5.877 1.00 75.25 252 LEU A O 1
ATOM 1976 N N . PHE A 1 253 ? 13.633 7.801 -8.029 1.00 73.62 253 PHE A N 1
ATOM 1977 C CA . PHE A 1 253 ? 14.946 8.247 -8.518 1.00 73.62 253 PHE A CA 1
ATOM 1978 C C . PHE A 1 253 ? 14.908 9.410 -9.507 1.00 73.62 253 PHE A C 1
ATOM 1980 O O . PHE A 1 253 ? 15.967 9.953 -9.826 1.00 73.62 253 PHE A O 1
ATOM 1987 N N . LEU A 1 254 ? 13.740 9.782 -10.041 1.00 72.69 254 LEU A N 1
ATOM 1988 C CA . LEU A 1 254 ? 13.661 10.702 -11.175 1.00 72.69 254 LEU A CA 1
ATOM 1989 C C . LEU A 1 254 ? 12.759 11.900 -10.889 1.00 72.69 254 LEU A C 1
ATOM 1991 O O . LEU A 1 254 ? 11.710 11.792 -10.267 1.00 72.69 254 LEU A O 1
ATOM 1995 N N . HIS A 1 255 ? 13.161 13.056 -11.412 1.00 70.19 255 HIS A N 1
ATOM 1996 C CA . HIS A 1 255 ? 12.353 14.270 -11.362 1.00 70.19 255 HIS A CA 1
ATOM 1997 C C . HIS A 1 255 ? 11.220 14.245 -12.412 1.00 70.19 255 HIS A C 1
ATOM 1999 O O . HIS A 1 255 ? 11.247 13.483 -13.388 1.00 70.19 255 HIS A O 1
ATOM 2005 N N . ASN A 1 256 ? 10.214 15.107 -12.228 1.00 64.38 256 ASN A N 1
ATOM 2006 C CA . ASN A 1 256 ? 8.936 15.108 -12.965 1.00 64.38 256 ASN A CA 1
ATOM 2007 C C . ASN A 1 256 ? 8.996 15.528 -14.457 1.00 64.38 256 ASN A C 1
ATOM 2009 O O . ASN A 1 256 ? 7.966 15.808 -15.070 1.00 64.38 256 ASN A O 1
ATOM 2013 N N . GLU A 1 257 ? 10.167 15.534 -15.090 1.00 69.25 257 GLU A N 1
ATOM 2014 C CA . GLU A 1 257 ? 10.334 15.931 -16.493 1.00 69.25 257 GLU A CA 1
ATOM 2015 C C . GLU A 1 257 ? 9.865 14.844 -17.468 1.00 69.25 257 GLU A C 1
ATOM 2017 O O . GLU A 1 257 ? 10.292 13.702 -17.379 1.00 69.25 257 GLU A O 1
ATOM 2022 N N . LYS A 1 258 ? 9.022 15.157 -18.457 1.00 70.69 258 LYS A N 1
ATOM 2023 C CA . LYS A 1 258 ? 8.493 14.153 -19.405 1.00 70.69 258 LYS A CA 1
ATOM 2024 C C . LYS A 1 258 ? 9.335 14.064 -20.686 1.00 70.69 258 LYS A C 1
ATOM 2026 O O . LYS A 1 258 ? 8.903 14.524 -21.738 1.00 70.69 258 LYS A O 1
ATOM 2031 N N . THR A 1 259 ? 10.526 13.460 -20.617 1.00 80.56 259 THR A N 1
ATOM 2032 C CA . THR A 1 259 ? 11.427 13.301 -21.783 1.00 80.56 259 THR A CA 1
ATOM 2033 C C . THR A 1 259 ? 11.676 11.831 -22.168 1.00 80.56 259 THR A C 1
ATOM 2035 O O . THR A 1 259 ? 11.673 10.935 -21.321 1.00 80.56 259 THR A O 1
ATOM 2038 N N . LEU A 1 260 ? 11.905 11.559 -23.463 1.00 79.69 260 LEU A N 1
ATOM 2039 C CA . LEU A 1 260 ? 12.222 10.208 -23.965 1.00 79.69 260 LEU A CA 1
ATOM 2040 C C . LEU A 1 260 ? 13.520 9.616 -23.375 1.00 79.69 260 LEU A C 1
ATOM 2042 O O . LEU A 1 260 ? 13.494 8.445 -22.996 1.00 79.69 260 LEU A O 1
ATOM 2046 N N . PRO A 1 261 ? 14.632 10.369 -23.227 1.00 78.88 261 PRO A N 1
ATOM 2047 C CA . PRO A 1 261 ? 15.838 9.855 -22.573 1.00 78.88 261 PRO A CA 1
ATOM 2048 C C . PRO A 1 261 ? 15.577 9.409 -21.134 1.00 78.88 261 PRO A C 1
ATOM 2050 O O . PRO A 1 261 ? 16.030 8.341 -20.726 1.00 78.88 261 PRO A O 1
ATOM 2053 N N . ARG A 1 262 ? 14.764 10.168 -20.386 1.00 80.25 262 ARG A N 1
ATOM 2054 C CA . ARG A 1 262 ? 14.352 9.774 -19.037 1.00 80.25 262 ARG A CA 1
ATOM 2055 C C . ARG A 1 262 ? 13.584 8.452 -19.049 1.00 80.25 262 ARG A C 1
ATOM 2057 O O . ARG A 1 262 ? 13.810 7.619 -18.182 1.00 80.25 262 ARG A O 1
ATOM 2064 N N . LYS A 1 263 ? 12.729 8.210 -20.049 1.00 83.25 263 LYS A N 1
ATOM 2065 C CA . LYS A 1 263 ? 11.990 6.941 -20.170 1.00 83.25 263 LYS A CA 1
ATOM 2066 C C . LYS A 1 263 ? 12.914 5.729 -20.354 1.00 83.25 263 LYS A C 1
ATOM 2068 O O . LYS A 1 263 ? 12.613 4.653 -19.845 1.00 83.25 263 LYS A O 1
ATOM 2073 N N . VAL A 1 264 ? 14.047 5.898 -21.038 1.00 84.06 264 VAL A N 1
ATOM 2074 C CA . VAL A 1 264 ? 15.076 4.849 -21.143 1.00 84.06 264 VAL A CA 1
ATOM 2075 C C . VAL A 1 264 ? 15.729 4.601 -19.784 1.00 84.06 264 VAL A C 1
ATOM 2077 O O . VAL A 1 264 ? 15.887 3.451 -19.385 1.00 84.06 264 VAL A O 1
ATOM 2080 N N . VAL A 1 265 ? 16.043 5.666 -19.043 1.00 82.94 265 VAL A N 1
ATOM 2081 C CA . VAL A 1 265 ? 16.586 5.559 -17.682 1.00 82.94 265 VAL A CA 1
ATOM 2082 C C . VAL A 1 265 ? 15.603 4.861 -16.732 1.00 82.94 265 VAL A C 1
ATOM 2084 O O . VAL A 1 265 ? 16.016 3.962 -16.008 1.00 82.94 265 VAL A O 1
ATOM 2087 N N . GLU A 1 266 ? 14.305 5.187 -16.785 1.00 85.00 266 GLU A N 1
ATOM 2088 C CA . GLU A 1 266 ? 13.248 4.481 -16.034 1.00 85.00 266 GLU A CA 1
ATOM 2089 C C . GLU A 1 266 ? 13.271 2.973 -16.308 1.00 85.00 266 GLU A C 1
ATOM 2091 O O . GLU A 1 266 ? 13.166 2.172 -15.385 1.00 85.00 266 GLU A O 1
ATOM 2096 N N . ALA A 1 267 ? 13.410 2.579 -17.576 1.00 88.25 267 ALA A N 1
ATOM 2097 C CA . ALA A 1 267 ? 13.424 1.177 -17.972 1.00 88.25 267 ALA A CA 1
ATOM 2098 C C . ALA A 1 267 ? 14.661 0.435 -17.437 1.00 88.25 267 ALA A C 1
ATOM 2100 O O . ALA A 1 267 ? 14.535 -0.689 -16.955 1.00 88.25 267 ALA A O 1
ATOM 2101 N N . LEU A 1 268 ? 15.838 1.069 -17.476 1.00 84.94 268 LEU A N 1
ATOM 2102 C CA . LEU A 1 268 ? 17.074 0.504 -16.923 1.00 84.94 268 LEU A CA 1
ATOM 2103 C C . LEU A 1 268 ? 16.999 0.361 -15.400 1.00 84.94 268 LEU A C 1
ATOM 2105 O O . LEU A 1 268 ? 17.372 -0.681 -14.867 1.00 84.94 268 LEU A O 1
ATOM 2109 N N . LEU A 1 269 ? 16.476 1.377 -14.710 1.00 83.50 269 LEU A N 1
ATOM 2110 C CA . LEU A 1 269 ? 16.263 1.336 -13.264 1.00 83.50 269 LEU A CA 1
ATOM 2111 C C . LEU A 1 269 ? 15.254 0.254 -12.879 1.00 83.50 269 LEU A C 1
ATOM 2113 O O . LEU A 1 269 ? 15.504 -0.498 -11.945 1.00 83.50 269 LEU A O 1
ATOM 2117 N N . ALA A 1 270 ? 14.153 0.126 -13.622 1.00 89.12 270 ALA A N 1
ATOM 2118 C CA . ALA A 1 270 ? 13.169 -0.925 -13.394 1.00 89.12 270 ALA A CA 1
ATOM 2119 C C . ALA A 1 270 ? 13.782 -2.324 -13.544 1.00 89.12 270 ALA A C 1
ATOM 2121 O O . ALA A 1 270 ? 13.569 -3.179 -12.692 1.00 89.12 270 ALA A O 1
ATOM 2122 N N . ALA A 1 271 ? 14.587 -2.546 -14.586 1.00 89.38 271 ALA A N 1
ATOM 2123 C CA . ALA A 1 271 ? 15.305 -3.806 -14.752 1.00 89.38 271 ALA A CA 1
ATOM 2124 C C . ALA A 1 271 ? 16.292 -4.059 -13.597 1.00 89.38 271 ALA A C 1
ATOM 2126 O O . ALA A 1 271 ? 16.375 -5.176 -13.101 1.00 89.38 271 ALA A O 1
ATOM 2127 N N . GLY A 1 272 ? 17.003 -3.026 -13.131 1.00 85.25 272 GLY A N 1
ATOM 2128 C CA . GLY A 1 272 ? 17.899 -3.124 -11.975 1.00 85.25 272 GLY A CA 1
ATOM 2129 C C . GLY A 1 272 ? 17.176 -3.479 -10.671 1.00 85.25 272 GLY A C 1
ATOM 2130 O O . GLY A 1 272 ? 17.661 -4.325 -9.924 1.00 85.25 272 GLY A O 1
ATOM 2131 N N . LEU A 1 273 ? 16.003 -2.888 -10.422 1.00 85.69 273 LEU A N 1
ATOM 2132 C CA . LEU A 1 273 ? 15.161 -3.218 -9.266 1.00 85.69 273 LEU A CA 1
ATOM 2133 C C . LEU A 1 273 ? 14.716 -4.685 -9.299 1.00 85.69 273 LEU A C 1
ATOM 2135 O O . LEU A 1 273 ? 14.801 -5.368 -8.289 1.00 85.69 273 LEU A O 1
ATOM 2139 N N . GLU A 1 274 ? 14.324 -5.191 -10.465 1.00 90.69 274 GLU A N 1
ATOM 2140 C CA . GLU A 1 274 ? 13.848 -6.576 -10.649 1.00 90.69 274 GLU A CA 1
ATOM 2141 C C . GLU A 1 274 ? 14.946 -7.631 -10.557 1.00 90.69 274 GLU A C 1
ATOM 2143 O O . GLU A 1 274 ? 14.663 -8.810 -10.372 1.00 90.69 274 GLU A O 1
ATOM 2148 N N . LEU A 1 275 ? 16.207 -7.221 -10.690 1.00 88.88 275 LEU A N 1
ATOM 2149 C CA . LEU A 1 275 ? 17.350 -8.093 -10.435 1.00 88.88 275 LEU A CA 1
ATOM 2150 C C . LEU A 1 275 ? 17.694 -8.185 -8.946 1.00 88.88 275 LEU A C 1
ATOM 2152 O O . LEU A 1 275 ? 18.366 -9.133 -8.545 1.00 88.88 275 LEU A O 1
ATOM 2156 N N . ARG A 1 276 ? 17.286 -7.197 -8.144 1.00 82.88 276 ARG A N 1
ATOM 2157 C CA . ARG A 1 276 ? 17.665 -7.085 -6.730 1.00 82.88 276 ARG A CA 1
ATOM 2158 C C . ARG A 1 276 ? 16.539 -7.457 -5.772 1.00 82.88 276 ARG A C 1
ATOM 2160 O O . ARG A 1 276 ? 16.833 -7.941 -4.685 1.00 82.88 276 ARG A O 1
ATOM 2167 N N . TYR A 1 277 ? 15.296 -7.225 -6.173 1.00 85.50 277 TYR A N 1
ATOM 2168 C CA . TYR A 1 277 ? 14.114 -7.401 -5.342 1.00 85.50 277 TYR A CA 1
ATOM 2169 C C . TYR A 1 277 ? 13.132 -8.374 -5.980 1.00 85.50 277 TYR A C 1
ATOM 2171 O O . TYR A 1 277 ? 12.990 -8.451 -7.202 1.00 85.50 277 TYR A O 1
ATOM 2179 N N . THR A 1 278 ? 12.428 -9.095 -5.122 1.00 92.31 278 THR A N 1
ATOM 2180 C CA . THR A 1 278 ? 11.292 -9.939 -5.479 1.00 92.31 278 THR A CA 1
ATOM 2181 C C . THR A 1 278 ? 10.097 -9.098 -5.934 1.00 92.31 278 THR A C 1
ATOM 2183 O O . THR A 1 278 ? 10.022 -7.885 -5.716 1.00 92.31 278 THR A O 1
ATOM 2186 N N . LYS A 1 279 ? 9.120 -9.747 -6.577 1.00 93.00 279 LYS A N 1
ATOM 2187 C CA . LYS A 1 279 ? 7.893 -9.079 -7.035 1.00 93.00 279 LYS A CA 1
ATOM 2188 C C . LYS A 1 279 ? 7.092 -8.513 -5.873 1.00 93.00 279 LYS A C 1
ATOM 2190 O O . LYS A 1 279 ? 6.499 -7.446 -6.001 1.00 93.00 279 LYS A O 1
ATOM 2195 N N . GLU A 1 280 ? 7.098 -9.226 -4.761 1.00 91.75 280 GLU A N 1
ATOM 2196 C CA . GLU A 1 280 ? 6.438 -8.872 -3.518 1.00 91.75 280 GLU A CA 1
ATOM 2197 C C . GLU A 1 280 ? 7.080 -7.620 -2.908 1.00 91.75 280 GLU A C 1
ATOM 2199 O O . GLU A 1 280 ? 6.375 -6.654 -2.634 1.00 91.75 280 GLU A O 1
ATOM 2204 N N . GLU A 1 281 ? 8.411 -7.569 -2.812 1.00 89.31 281 GLU A N 1
ATOM 2205 C CA . GLU A 1 281 ? 9.138 -6.387 -2.320 1.00 89.31 281 GLU A CA 1
ATOM 2206 C C . GLU A 1 281 ? 8.936 -5.160 -3.219 1.00 89.31 281 GLU A C 1
ATOM 2208 O O . GLU A 1 281 ? 8.748 -4.049 -2.726 1.00 89.31 281 GLU A O 1
ATOM 2213 N N . ILE A 1 282 ? 8.933 -5.340 -4.545 1.00 89.75 282 ILE A N 1
ATOM 2214 C CA . ILE A 1 282 ? 8.665 -4.249 -5.496 1.00 89.75 282 ILE A CA 1
ATOM 2215 C C . ILE A 1 282 ? 7.250 -3.704 -5.305 1.00 89.75 282 ILE A C 1
ATOM 2217 O O . ILE A 1 282 ? 7.038 -2.493 -5.349 1.00 89.75 282 ILE A O 1
ATOM 2221 N N . LEU A 1 283 ? 6.277 -4.589 -5.114 1.00 90.94 283 LEU A N 1
ATOM 2222 C CA . LEU A 1 283 ? 4.883 -4.217 -4.937 1.00 90.94 283 LEU A CA 1
ATOM 2223 C C . LEU A 1 283 ? 4.650 -3.534 -3.583 1.00 90.94 283 LEU A C 1
ATOM 2225 O O . LEU A 1 283 ? 3.963 -2.518 -3.535 1.00 90.94 283 LEU A O 1
ATOM 2229 N N . GLU A 1 284 ? 5.272 -4.024 -2.511 1.00 87.44 284 GLU A N 1
ATOM 2230 C CA . GLU A 1 284 ? 5.274 -3.362 -1.205 1.00 87.44 284 GLU A CA 1
ATOM 2231 C C . GLU A 1 284 ? 5.892 -1.962 -1.292 1.00 87.44 284 GLU A C 1
ATOM 2233 O O . GLU A 1 284 ? 5.285 -0.975 -0.873 1.00 87.44 284 GLU A O 1
ATOM 2238 N N . ALA A 1 285 ? 7.074 -1.849 -1.904 1.00 83.50 285 ALA A N 1
ATOM 2239 C CA . ALA A 1 285 ? 7.739 -0.569 -2.106 1.00 83.50 285 ALA A CA 1
ATOM 2240 C C . ALA A 1 285 ? 6.883 0.385 -2.950 1.00 83.50 285 ALA A C 1
ATOM 2242 O O . ALA A 1 285 ? 6.830 1.579 -2.665 1.00 83.50 285 ALA A O 1
ATOM 2243 N N . TYR A 1 286 ? 6.172 -0.129 -3.957 1.00 87.50 286 TYR A N 1
ATOM 2244 C CA . TYR A 1 286 ? 5.233 0.651 -4.758 1.00 87.50 286 TYR A CA 1
ATOM 2245 C C . TYR A 1 286 ? 4.076 1.202 -3.925 1.00 87.50 286 TYR A C 1
ATOM 2247 O O . TYR A 1 286 ? 3.818 2.403 -3.981 1.00 87.50 286 TYR A O 1
ATOM 2255 N N . LEU A 1 287 ? 3.417 0.365 -3.120 1.00 86.00 287 LEU A N 1
ATOM 2256 C CA . LEU A 1 287 ? 2.305 0.800 -2.268 1.00 86.00 287 LEU A CA 1
ATOM 2257 C C . LEU A 1 287 ? 2.721 1.916 -1.300 1.00 86.00 287 LEU A C 1
ATOM 2259 O O . LEU A 1 287 ? 1.936 2.824 -1.041 1.00 86.00 287 LEU A O 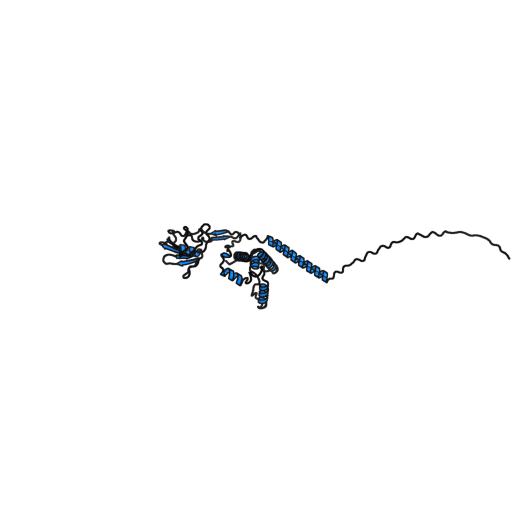1
ATOM 2263 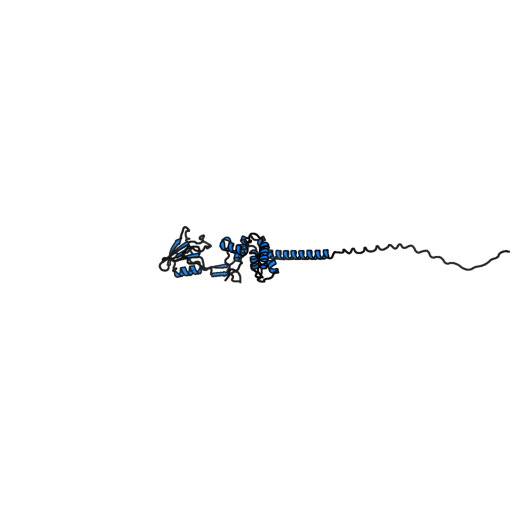N N . ASN A 1 288 ? 3.964 1.875 -0.823 1.00 81.12 288 ASN A N 1
ATOM 2264 C CA . ASN A 1 288 ? 4.506 2.858 0.112 1.00 81.12 288 ASN A CA 1
ATOM 2265 C C . ASN A 1 288 ? 5.120 4.101 -0.554 1.00 81.12 288 ASN A C 1
ATOM 2267 O O . ASN A 1 288 ? 5.325 5.104 0.120 1.00 81.12 288 ASN A O 1
ATOM 2271 N N . ALA A 1 289 ? 5.444 4.053 -1.850 1.00 77.25 289 ALA A N 1
ATOM 2272 C CA . ALA A 1 289 ? 6.108 5.153 -2.559 1.00 77.25 289 ALA A CA 1
ATOM 2273 C C . ALA A 1 289 ? 5.171 5.963 -3.464 1.00 77.25 289 ALA A C 1
ATOM 2275 O O . ALA A 1 289 ? 5.556 7.033 -3.944 1.00 77.25 289 ALA A O 1
ATOM 2276 N N . VAL A 1 290 ? 3.980 5.445 -3.770 1.00 75.81 290 VAL A N 1
ATOM 2277 C CA . VAL A 1 290 ? 2.999 6.162 -4.585 1.00 75.81 290 VAL A CA 1
ATOM 2278 C C . VAL A 1 290 ? 2.190 7.125 -3.729 1.00 75.81 290 VAL A C 1
ATOM 2280 O O . VAL A 1 290 ? 1.789 6.829 -2.610 1.00 75.81 290 VAL A O 1
ATOM 2283 N N . TYR A 1 291 ? 1.951 8.305 -4.289 1.00 71.56 291 TYR A N 1
ATOM 2284 C CA . TYR A 1 291 ? 1.086 9.308 -3.697 1.00 71.56 291 TYR A CA 1
ATOM 2285 C C . TYR A 1 291 ? -0.389 8.924 -3.890 1.00 71.56 291 TYR A C 1
ATOM 2287 O O . TYR A 1 291 ? -0.851 8.788 -5.024 1.00 71.56 291 TYR A O 1
ATOM 2295 N N . TRP A 1 292 ? -1.118 8.770 -2.784 1.00 73.69 292 TRP A N 1
ATOM 2296 C CA . TRP A 1 292 ? -2.510 8.300 -2.771 1.00 73.69 292 TRP A CA 1
ATOM 2297 C C . TRP A 1 292 ? -3.567 9.418 -2.724 1.00 73.69 292 TRP A C 1
ATOM 2299 O O . TRP A 1 292 ? -4.751 9.123 -2.855 1.00 73.69 292 TRP A O 1
ATOM 2309 N N . GLY A 1 293 ? -3.166 10.685 -2.576 1.00 63.47 293 GLY A N 1
ATOM 2310 C CA . GLY A 1 293 ? -4.079 11.832 -2.464 1.00 63.47 293 GLY A CA 1
ATOM 2311 C C . GLY A 1 293 ? -3.841 12.688 -1.214 1.00 63.47 293 GLY A C 1
ATOM 2312 O O . GLY A 1 293 ? -2.980 12.367 -0.391 1.00 63.47 293 GLY A O 1
ATOM 2313 N N . HIS A 1 294 ? -4.587 13.792 -1.106 1.00 46.88 294 HIS A N 1
ATOM 2314 C CA . HIS A 1 294 ? -4.688 14.674 0.064 1.00 46.88 294 HIS A CA 1
ATOM 2315 C C . HIS A 1 294 ? -6.114 14.638 0.598 1.00 46.88 294 HIS A C 1
ATOM 2317 O O . HIS A 1 294 ? -7.037 14.711 -0.247 1.00 46.88 294 HIS A O 1
#

Organism: Eiseniibacteriota bacterium (NCBI:txid2212470)